Protein AF-A0A935WEJ6-F1 (afdb_monomer_lite)

Foldseek 3Di:
DDDDDDDDDDDDDDDDDPPDPDPDDPPPPPDPDDPDDADQDAEEAAFWEKEWEAEPVLVVDDPPPSVVQVVLQVVQLNVLQVVCVVVVHHYHYYHYQWHWYDYPPDDIDIDGQPPDPANTFIWTDGRPADIDTDHTHDHSVRVVVVSCQQVVVPPPPPPDDDDDYRPPPPPPDPDPPPPDDDDDDDDDDDDDDDDDDDDDDDDDDDDDDDD

Sequence (211 aa):
MRRAERLFALAVMLLTGATACHPARPARARRPSTPAAAVAAPPVVRGPTVVAFWLAASDTLAEGSGADLLDDFRAYTQLVAPLLEERGVTLAVTTADSVIVELAEGPRRVIMLPGLDYPFGYVLVEPGYPESILTGVSTDDDLLGEVDWYFGLDDEEDDRPDGRLPRGARRTAYGPSTSRTRASSTAGSNGFCRNAVPRGSRPSGRIASSL

Radius of gyration: 36.64 Å; chains: 1; bounding box: 69×73×152 Å

Secondary structure (DSSP, 8-state):
---------------------PPPP--------PPPPPBSSPPEE-SSEEEEEE-GGGGGSPTTHHHHHHHHHHHHHHHHHHHHHHTTPEEEEE-SSEEEE--TTS--EEEE-TTSSSSEEEEEE-TTS--EEEES---HHHHHHHHHHHHT-S-------S----TTTT-----------------------------------------

Structure (mmCIF, N/CA/C/O backbone):
data_AF-A0A935WEJ6-F1
#
_entry.id   AF-A0A935WEJ6-F1
#
loop_
_atom_site.group_PDB
_atom_site.id
_atom_site.type_symbol
_atom_site.label_atom_id
_atom_site.label_alt_id
_atom_site.label_comp_id
_atom_site.label_asym_id
_atom_site.label_entity_id
_atom_site.label_seq_id
_atom_site.pdbx_PDB_ins_code
_atom_site.Cartn_x
_atom_site.Cartn_y
_atom_site.Cartn_z
_atom_site.occupancy
_atom_site.B_iso_or_equiv
_atom_site.auth_seq_id
_atom_site.auth_comp_id
_atom_site.auth_asym_id
_atom_site.auth_atom_id
_atom_site.pdbx_PDB_model_num
ATOM 1 N N . MET A 1 1 ? 31.699 17.888 89.763 1.00 38.69 1 MET A N 1
ATOM 2 C CA . MET A 1 1 ? 30.586 17.055 90.269 1.00 38.69 1 MET A CA 1
ATOM 3 C C . MET A 1 1 ? 29.324 17.371 89.474 1.00 38.69 1 MET A C 1
ATOM 5 O O . MET A 1 1 ? 28.857 18.487 89.568 1.00 38.69 1 MET A O 1
ATOM 9 N N . ARG A 1 2 ? 28.847 16.379 88.707 1.00 44.34 2 ARG A N 1
ATOM 10 C CA . ARG A 1 2 ? 27.452 16.037 88.339 1.00 44.34 2 ARG A CA 1
ATOM 11 C C . ARG A 1 2 ? 26.450 17.127 87.889 1.00 44.34 2 ARG A C 1
ATOM 13 O O . ARG A 1 2 ? 26.159 18.042 88.646 1.00 44.34 2 ARG A O 1
ATOM 20 N N . ARG A 1 3 ? 25.748 16.757 86.799 1.00 46.06 3 ARG A N 1
ATOM 21 C CA . ARG A 1 3 ? 24.379 17.096 86.321 1.00 46.06 3 ARG A CA 1
ATOM 22 C C . ARG A 1 3 ? 24.418 17.924 85.021 1.00 46.06 3 ARG A C 1
ATOM 24 O O . ARG A 1 3 ? 24.863 19.058 85.055 1.00 46.06 3 ARG A O 1
ATOM 31 N N . ALA A 1 4 ? 24.198 17.354 83.823 1.00 47.19 4 ALA A N 1
ATOM 32 C CA . ALA A 1 4 ? 22.941 16.774 83.295 1.00 47.19 4 ALA A CA 1
ATOM 33 C C . ALA A 1 4 ? 21.783 17.777 83.479 1.00 47.19 4 ALA A C 1
ATOM 35 O O . ALA A 1 4 ? 21.552 18.198 84.600 1.00 47.19 4 ALA A O 1
ATOM 36 N N . GLU A 1 5 ? 20.993 18.206 82.502 1.00 48.62 5 GLU A N 1
ATOM 37 C CA . GLU A 1 5 ? 20.658 17.671 81.190 1.00 48.62 5 GLU A CA 1
ATOM 38 C C . GLU A 1 5 ? 19.680 18.668 80.518 1.00 48.62 5 GLU A C 1
ATOM 40 O O . GLU A 1 5 ? 18.875 19.274 81.217 1.00 48.62 5 GLU A O 1
ATOM 45 N N . ARG A 1 6 ? 19.683 18.694 79.177 1.00 47.84 6 ARG A N 1
ATOM 46 C CA . ARG A 1 6 ? 18.505 18.795 78.284 1.00 47.84 6 ARG A CA 1
ATOM 47 C C . ARG A 1 6 ? 17.695 20.102 78.143 1.00 47.84 6 ARG A C 1
ATOM 49 O O . ARG A 1 6 ? 17.528 20.895 79.057 1.00 47.84 6 ARG A O 1
ATOM 56 N N . LEU A 1 7 ? 17.022 20.100 76.982 1.00 48.84 7 LEU A N 1
ATOM 57 C CA . LEU A 1 7 ? 15.834 20.853 76.552 1.00 48.84 7 LEU A CA 1
ATOM 58 C C . LEU A 1 7 ? 16.158 22.240 75.979 1.00 48.84 7 LEU A C 1
ATOM 60 O O . LEU A 1 7 ? 16.936 22.976 76.559 1.00 48.84 7 LEU A O 1
ATOM 64 N N . PHE A 1 8 ? 15.616 22.714 74.861 1.00 44.94 8 PHE A N 1
ATOM 65 C CA . PHE A 1 8 ? 14.608 22.282 73.881 1.00 44.94 8 PHE A CA 1
ATOM 66 C C . PHE A 1 8 ? 14.818 23.286 72.710 1.00 44.94 8 PHE A C 1
ATOM 68 O O . PHE A 1 8 ? 15.214 24.422 72.958 1.00 44.94 8 PHE A O 1
ATOM 75 N N . ALA A 1 9 ? 14.798 22.901 71.429 1.00 42.88 9 ALA A N 1
ATOM 76 C CA . ALA A 1 9 ? 13.635 23.068 70.536 1.00 42.88 9 ALA A CA 1
ATOM 77 C C . ALA A 1 9 ? 12.970 24.470 70.664 1.00 42.88 9 ALA A C 1
ATOM 79 O O . ALA A 1 9 ? 12.644 24.887 71.763 1.00 42.88 9 ALA A O 1
ATOM 80 N N . LEU A 1 10 ? 12.634 25.263 69.646 1.00 42.59 10 LEU A N 1
ATOM 81 C CA . LEU A 1 10 ? 12.271 25.039 68.248 1.00 42.59 10 LEU A CA 1
ATOM 82 C C . LEU A 1 10 ? 11.783 26.417 67.723 1.00 42.59 10 LEU A C 1
ATOM 84 O O . LEU A 1 10 ? 11.130 27.114 68.493 1.00 42.59 10 LEU A O 1
ATOM 88 N N . ALA A 1 11 ? 12.033 26.779 66.459 1.00 47.44 11 ALA A N 1
ATOM 89 C CA . ALA A 1 11 ? 11.191 27.643 65.593 1.00 47.44 11 ALA A CA 1
ATOM 90 C C . ALA A 1 11 ? 12.043 28.039 64.369 1.00 47.44 11 ALA A C 1
ATOM 92 O O . ALA A 1 11 ? 12.895 28.913 64.464 1.00 47.44 11 ALA A O 1
ATOM 93 N N . VAL A 1 12 ? 12.068 27.290 63.262 1.00 44.50 12 VAL A N 1
ATOM 94 C CA . VAL A 1 12 ? 11.008 27.118 62.247 1.00 44.50 12 VAL A CA 1
ATOM 95 C C . VAL A 1 12 ? 10.434 28.460 61.795 1.00 44.50 12 VAL A C 1
ATOM 97 O O . VAL A 1 12 ? 9.489 28.968 62.387 1.00 44.50 12 VAL A O 1
ATOM 100 N N . MET A 1 13 ? 10.961 28.984 60.686 1.00 41.72 13 MET A N 1
ATOM 101 C CA . MET A 1 13 ? 10.191 29.851 59.802 1.00 41.72 13 MET A CA 1
ATOM 102 C C . MET A 1 13 ? 10.385 29.375 58.361 1.00 41.72 13 MET A C 1
ATOM 104 O O . MET A 1 13 ? 11.491 29.350 57.826 1.00 41.72 13 MET A O 1
ATOM 108 N N . LEU A 1 14 ? 9.272 28.891 57.815 1.00 46.94 14 LEU A N 1
ATOM 109 C CA . LEU A 1 14 ? 9.086 28.292 56.503 1.00 46.94 14 LEU A CA 1
ATOM 110 C C . LEU A 1 14 ? 9.289 29.309 55.373 1.00 46.94 14 LEU A C 1
ATOM 112 O O . LEU A 1 14 ? 8.700 30.387 55.408 1.00 46.94 14 LEU A O 1
ATOM 116 N N . LEU A 1 15 ? 9.990 28.901 54.313 1.00 44.28 15 LEU A N 1
ATOM 117 C CA . LEU A 1 15 ? 9.743 29.411 52.965 1.00 44.28 15 LEU A CA 1
ATOM 118 C C . LEU A 1 15 ? 9.472 28.237 52.024 1.00 44.28 15 LEU A C 1
ATOM 120 O O . LEU A 1 15 ? 10.359 27.481 51.633 1.00 44.28 15 LEU A O 1
ATOM 124 N N . THR A 1 16 ? 8.192 28.087 51.710 1.00 49.56 16 THR A N 1
ATOM 125 C CA . THR A 1 16 ? 7.609 27.070 50.844 1.00 49.56 16 THR A CA 1
ATOM 126 C C . THR A 1 16 ? 7.758 27.512 49.387 1.00 49.56 16 THR A C 1
ATOM 128 O O . THR A 1 16 ? 6.936 28.264 48.873 1.00 49.56 16 THR A O 1
ATOM 131 N N . GLY A 1 17 ? 8.822 27.068 48.717 1.00 46.06 17 GLY A N 1
ATOM 132 C CA . GLY A 1 17 ? 8.975 27.161 47.262 1.00 46.06 17 GLY A CA 1
ATOM 133 C C . GLY A 1 17 ? 8.666 25.810 46.625 1.00 46.06 17 GLY A C 1
ATOM 134 O O . GLY A 1 17 ? 9.552 24.970 46.503 1.00 46.06 17 GLY A O 1
ATOM 135 N N . ALA A 1 18 ? 7.403 25.573 46.268 1.00 47.19 18 ALA A N 1
ATOM 136 C CA . ALA A 1 18 ? 6.978 24.361 45.575 1.00 47.19 18 ALA A CA 1
ATOM 137 C C . ALA A 1 18 ? 7.335 24.454 44.082 1.00 47.19 18 ALA A C 1
ATOM 139 O O . ALA A 1 18 ? 6.527 24.874 43.256 1.00 47.19 18 ALA A O 1
ATOM 140 N N . THR A 1 19 ? 8.558 24.062 43.727 1.00 52.34 19 THR A N 1
ATOM 141 C CA . THR A 1 19 ? 8.932 23.804 42.334 1.00 52.34 19 THR A CA 1
ATOM 142 C C . THR A 1 19 ? 8.293 22.479 41.922 1.00 52.34 19 THR A C 1
ATOM 144 O O . THR A 1 19 ? 8.744 21.407 42.322 1.00 52.34 19 THR A O 1
ATOM 147 N N . ALA A 1 20 ? 7.194 22.547 41.172 1.00 49.97 20 ALA A N 1
ATOM 148 C CA . ALA A 1 20 ? 6.524 21.373 40.630 1.00 49.97 20 ALA A CA 1
ATOM 149 C C . ALA A 1 20 ? 7.444 20.670 39.618 1.00 49.97 20 ALA A C 1
ATOM 151 O O . ALA A 1 20 ? 7.590 21.110 38.477 1.00 49.97 20 ALA A O 1
ATOM 152 N N . CYS A 1 21 ? 8.066 19.569 40.041 1.00 40.91 21 CYS A N 1
ATOM 153 C CA . CYS A 1 21 ? 8.738 18.624 39.159 1.00 40.91 21 CYS A CA 1
ATOM 154 C C . CYS A 1 21 ? 7.707 18.031 38.190 1.00 40.91 21 CYS A C 1
ATOM 156 O O . CYS A 1 21 ? 6.959 17.124 38.551 1.00 40.91 21 CYS A O 1
ATOM 158 N N . HIS A 1 22 ? 7.656 18.544 36.961 1.00 48.56 22 HIS A N 1
ATOM 159 C CA . HIS A 1 22 ? 6.982 17.856 35.865 1.00 48.56 22 HIS A CA 1
ATOM 160 C C . HIS A 1 22 ? 7.756 16.564 35.564 1.00 48.56 22 HIS A C 1
ATOM 162 O O . HIS A 1 22 ? 8.947 16.646 35.251 1.00 48.56 22 HIS A O 1
ATOM 168 N N . PRO A 1 23 ? 7.135 15.373 35.640 1.00 53.97 23 PRO A N 1
ATOM 169 C CA . PRO A 1 23 ? 7.775 14.169 35.143 1.00 53.97 23 PRO A CA 1
ATOM 170 C C . PRO A 1 23 ? 7.930 14.307 33.627 1.00 53.97 23 PRO A C 1
ATOM 172 O O . PRO A 1 23 ? 6.949 14.414 32.889 1.00 53.97 23 PRO A O 1
ATOM 175 N N . ALA A 1 24 ? 9.181 14.340 33.173 1.00 48.47 24 ALA A N 1
ATOM 176 C CA . ALA A 1 24 ? 9.523 14.284 31.765 1.00 48.47 24 ALA A CA 1
ATOM 177 C C . ALA A 1 24 ? 8.889 13.025 31.158 1.00 48.47 24 ALA A C 1
ATOM 179 O O . ALA A 1 24 ? 9.191 11.897 31.551 1.00 48.47 24 ALA A O 1
ATOM 180 N N . ARG A 1 25 ? 7.970 13.235 30.214 1.00 51.31 25 ARG A N 1
ATOM 181 C CA . ARG A 1 25 ? 7.378 12.185 29.388 1.00 51.31 25 ARG A CA 1
ATOM 182 C C . ARG A 1 25 ? 8.542 11.432 28.728 1.00 51.31 25 ARG A C 1
ATOM 184 O O . ARG A 1 25 ? 9.363 12.092 28.089 1.00 51.31 25 ARG A O 1
ATOM 191 N N . PRO A 1 26 ? 8.675 10.104 28.889 1.00 50.50 26 PRO A N 1
ATOM 192 C CA . PRO A 1 26 ? 9.768 9.383 28.259 1.00 50.50 26 PRO A CA 1
ATOM 193 C C . PRO A 1 26 ? 9.620 9.546 26.748 1.00 50.50 26 PRO A C 1
ATOM 195 O O . PRO A 1 26 ? 8.643 9.084 26.156 1.00 50.50 26 PRO A O 1
ATOM 198 N N . ALA A 1 27 ? 10.570 10.254 26.136 1.00 52.97 27 ALA A N 1
ATOM 199 C CA . ALA A 1 27 ? 10.712 10.296 24.696 1.00 52.97 27 ALA A CA 1
ATOM 200 C C . ALA A 1 27 ? 10.924 8.850 24.247 1.00 52.97 27 ALA A C 1
ATOM 202 O O . ALA A 1 27 ? 11.954 8.239 24.535 1.00 52.97 27 ALA A O 1
ATOM 203 N N . ARG A 1 28 ? 9.902 8.267 23.617 1.00 55.81 28 ARG A N 1
ATOM 204 C CA . ARG A 1 28 ? 10.013 6.970 22.961 1.00 55.81 28 ARG A CA 1
ATOM 205 C C . ARG A 1 28 ? 11.117 7.146 21.929 1.00 55.81 28 ARG A C 1
ATOM 207 O O . ARG A 1 28 ? 10.918 7.864 20.956 1.00 55.81 28 ARG A O 1
ATOM 214 N N . ALA A 1 29 ? 12.291 6.577 22.194 1.00 52.62 29 ALA A N 1
ATOM 215 C CA . ALA A 1 29 ? 13.384 6.572 21.239 1.00 52.62 29 ALA A CA 1
ATOM 216 C C . ALA A 1 29 ? 12.827 5.982 19.940 1.00 52.62 29 ALA A C 1
ATOM 218 O O . ALA A 1 29 ? 12.472 4.801 19.892 1.00 52.62 29 ALA A O 1
ATOM 219 N N . ARG A 1 30 ? 12.645 6.845 18.937 1.00 54.69 30 ARG A N 1
ATOM 220 C CA . ARG A 1 30 ? 12.208 6.476 17.596 1.00 54.69 30 ARG A CA 1
ATOM 221 C C . ARG A 1 30 ? 13.322 5.609 17.037 1.00 54.69 30 ARG A C 1
ATOM 223 O O . ARG A 1 30 ? 14.383 6.100 16.660 1.00 54.69 30 ARG A O 1
ATOM 230 N N . ARG A 1 31 ? 13.132 4.293 17.141 1.00 50.97 31 ARG A N 1
ATOM 231 C CA . ARG A 1 31 ? 14.033 3.318 16.541 1.00 50.97 31 ARG A CA 1
ATOM 232 C C . ARG A 1 31 ? 14.001 3.608 15.040 1.00 50.97 31 ARG A C 1
ATOM 234 O O . ARG A 1 31 ? 12.895 3.663 14.515 1.00 50.97 31 ARG A O 1
ATOM 241 N N . PRO A 1 32 ? 15.145 3.813 14.368 1.00 43.22 32 PRO A N 1
ATOM 242 C CA . PRO A 1 32 ? 15.143 3.931 12.919 1.00 43.22 32 PRO A CA 1
ATOM 243 C C . PRO A 1 32 ? 14.509 2.657 12.359 1.00 43.22 32 PRO A C 1
ATOM 245 O O . PRO A 1 32 ? 15.023 1.553 12.574 1.00 43.22 32 PRO A O 1
ATOM 248 N N . SER A 1 33 ? 13.338 2.811 11.749 1.00 49.56 33 SER A N 1
ATOM 249 C CA . SER A 1 33 ? 12.579 1.734 11.134 1.00 49.56 33 SER A CA 1
ATOM 250 C C . SER A 1 33 ? 13.398 1.220 9.955 1.00 49.56 33 SER A C 1
ATOM 252 O O . SER A 1 33 ? 13.466 1.846 8.904 1.00 49.56 33 SER A O 1
ATOM 254 N N . THR A 1 34 ? 14.100 0.104 10.136 1.00 49.00 34 THR A N 1
ATOM 255 C CA . THR A 1 34 ? 14.631 -0.655 8.998 1.00 49.00 34 THR A CA 1
ATOM 256 C C . THR A 1 34 ? 13.425 -1.078 8.154 1.00 49.00 34 THR A C 1
ATOM 258 O O . THR A 1 34 ? 12.448 -1.527 8.765 1.00 49.00 34 THR A O 1
ATOM 261 N N . PRO A 1 35 ? 13.434 -0.925 6.812 1.00 53.78 35 PRO A N 1
ATOM 262 C CA . PRO A 1 35 ? 12.293 -1.314 5.988 1.00 53.78 35 PRO A CA 1
ATOM 263 C C . PRO A 1 35 ? 11.906 -2.751 6.332 1.00 53.78 35 PRO A C 1
ATOM 265 O O . PRO A 1 35 ? 12.753 -3.649 6.353 1.00 53.78 35 PRO A O 1
ATOM 268 N N . ALA A 1 36 ? 10.646 -2.934 6.728 1.00 60.84 36 ALA A N 1
ATOM 269 C CA . ALA A 1 36 ? 10.173 -4.209 7.232 1.00 60.84 36 ALA A CA 1
ATOM 270 C C . ALA A 1 36 ? 10.316 -5.263 6.128 1.00 60.84 36 ALA A C 1
ATOM 272 O O . ALA A 1 36 ? 9.823 -5.078 5.016 1.00 60.84 36 ALA A O 1
ATOM 273 N N . ALA A 1 37 ? 10.999 -6.367 6.436 1.00 71.38 37 ALA A N 1
ATOM 274 C CA . ALA A 1 37 ? 11.009 -7.524 5.553 1.00 71.38 37 ALA A CA 1
ATOM 275 C C . ALA A 1 37 ? 9.568 -8.001 5.340 1.00 71.38 37 ALA A C 1
ATOM 277 O O . ALA A 1 37 ? 8.770 -8.006 6.282 1.00 71.38 37 ALA A O 1
ATOM 278 N N . ALA A 1 38 ? 9.240 -8.402 4.113 1.00 75.69 38 ALA A N 1
ATOM 279 C CA . ALA A 1 38 ? 7.895 -8.850 3.800 1.00 75.69 38 ALA A CA 1
ATOM 280 C C . ALA A 1 38 ? 7.509 -10.076 4.626 1.00 75.69 38 ALA A C 1
ATOM 282 O O . ALA A 1 38 ? 8.272 -11.037 4.747 1.00 75.69 38 ALA A O 1
ATOM 283 N N . VAL A 1 39 ? 6.308 -10.033 5.195 1.00 81.25 39 VAL A N 1
ATOM 284 C CA . VAL A 1 39 ? 5.792 -11.095 6.058 1.00 81.25 39 VAL A CA 1
ATOM 285 C C . VAL A 1 39 ? 4.793 -11.949 5.280 1.00 81.25 39 VAL A C 1
ATOM 287 O O . VAL A 1 39 ? 3.864 -11.421 4.670 1.00 81.25 39 VAL A O 1
ATOM 290 N N . ALA A 1 40 ? 4.973 -13.272 5.326 1.00 85.25 40 ALA A N 1
ATOM 291 C CA . ALA A 1 40 ? 4.093 -14.243 4.663 1.00 85.25 40 ALA A CA 1
ATOM 292 C C . ALA A 1 40 ? 2.765 -14.482 5.409 1.00 85.25 40 ALA A C 1
ATOM 294 O O . ALA A 1 40 ? 1.809 -15.003 4.842 1.00 85.25 40 ALA A O 1
ATOM 295 N N . ALA A 1 41 ? 2.697 -14.121 6.692 1.00 90.12 41 ALA A N 1
ATOM 296 C CA . ALA A 1 41 ? 1.442 -14.097 7.434 1.00 90.12 41 ALA A CA 1
ATOM 297 C C . ALA A 1 41 ? 0.636 -12.831 7.079 1.00 90.12 41 ALA A C 1
ATOM 299 O O . ALA A 1 41 ? 1.239 -11.760 6.969 1.00 90.12 41 ALA A O 1
ATOM 300 N N . PRO A 1 42 ? -0.705 -12.919 6.966 1.00 92.25 42 PRO A N 1
ATOM 301 C CA . PRO A 1 42 ? -1.552 -11.757 6.709 1.00 92.25 42 PRO A CA 1
ATOM 302 C C . PRO A 1 42 ? -1.336 -10.645 7.749 1.00 92.25 42 PRO A C 1
ATOM 304 O O . PRO A 1 42 ? -1.500 -10.902 8.950 1.00 92.25 42 PRO A O 1
ATOM 307 N N . PRO A 1 43 ? -0.985 -9.412 7.337 1.00 94.00 43 PRO A N 1
ATOM 308 C CA . PRO A 1 43 ? -0.809 -8.307 8.266 1.00 94.00 43 PRO A CA 1
ATOM 309 C C . PRO A 1 43 ? -2.150 -7.913 8.891 1.00 94.00 43 PRO A C 1
ATOM 311 O O . PRO A 1 43 ? -3.187 -7.911 8.227 1.00 94.00 43 PRO A O 1
ATOM 314 N N . VAL A 1 44 ? -2.114 -7.564 10.180 1.00 95.31 44 VAL A N 1
ATOM 315 C CA . VAL A 1 44 ? -3.277 -7.085 10.936 1.00 95.31 44 VAL A CA 1
ATOM 316 C C . VAL A 1 44 ? -3.187 -5.570 11.094 1.00 95.31 44 VAL A C 1
ATOM 318 O O . VAL A 1 44 ? -2.334 -5.059 11.818 1.00 95.31 44 VAL A O 1
ATOM 321 N N . VAL A 1 45 ? -4.087 -4.858 10.425 1.00 95.62 45 VAL A N 1
ATOM 322 C CA . VAL A 1 45 ? -4.160 -3.399 10.373 1.00 95.62 45 VAL A CA 1
ATOM 323 C C . VAL A 1 45 ? -5.154 -2.879 11.409 1.00 95.62 45 VAL A C 1
ATOM 325 O O . VAL A 1 45 ? -6.330 -3.240 11.387 1.00 95.62 45 VAL A O 1
ATOM 328 N N . ARG A 1 46 ? -4.673 -2.007 12.303 1.00 94.88 46 ARG A N 1
ATOM 329 C CA . ARG A 1 46 ? -5.445 -1.400 13.410 1.00 94.88 46 ARG A CA 1
ATOM 330 C C . ARG A 1 46 ? -5.455 0.131 13.400 1.00 94.88 46 ARG A C 1
ATOM 332 O O . ARG A 1 46 ? -6.011 0.743 14.304 1.00 94.88 46 ARG A O 1
ATOM 339 N N . GLY A 1 47 ? -4.849 0.750 12.392 1.00 93.44 47 GLY A N 1
ATOM 340 C CA . GLY A 1 47 ? -4.799 2.200 12.207 1.00 93.44 47 GLY A CA 1
ATOM 341 C C . GLY A 1 47 ? -4.397 2.559 10.773 1.00 93.44 47 GLY A C 1
ATOM 342 O O . GLY A 1 47 ? -4.258 1.641 9.960 1.00 93.44 47 GLY A O 1
ATOM 343 N N . PRO A 1 48 ? -4.197 3.853 10.461 1.00 95.44 48 PRO A N 1
ATOM 344 C CA . PRO A 1 48 ? -3.766 4.318 9.142 1.00 95.44 48 PRO A CA 1
ATOM 345 C C . PRO A 1 48 ? -2.513 3.582 8.665 1.00 95.44 48 PRO A C 1
ATOM 347 O O . PRO A 1 48 ? -1.442 3.684 9.272 1.00 95.44 48 PRO A O 1
ATOM 350 N N . THR A 1 49 ? -2.669 2.773 7.620 1.00 96.88 49 THR A N 1
ATOM 351 C CA . THR A 1 49 ? -1.617 1.878 7.134 1.00 96.88 49 THR A CA 1
ATOM 352 C C . THR A 1 49 ? -1.639 1.801 5.615 1.00 96.88 49 THR A C 1
ATOM 354 O O . THR A 1 49 ? -2.684 1.561 5.014 1.00 96.88 49 THR A O 1
ATOM 357 N N . VAL A 1 50 ? -0.467 1.941 5.006 1.00 97.25 50 VAL A N 1
ATOM 358 C CA . VAL A 1 50 ? -0.195 1.532 3.628 1.00 97.25 50 VAL A CA 1
ATOM 359 C C . VAL A 1 50 ? 0.382 0.124 3.681 1.00 97.25 50 VAL A C 1
ATOM 361 O O . VAL A 1 50 ? 1.380 -0.122 4.358 1.00 97.25 50 VAL A O 1
ATOM 364 N N . VAL A 1 51 ? -0.249 -0.818 2.990 1.00 97.00 51 VAL A N 1
ATOM 365 C CA . VAL A 1 51 ? 0.234 -2.193 2.864 1.00 97.00 51 VAL A CA 1
ATOM 366 C C . VAL A 1 51 ? 0.827 -2.376 1.474 1.00 97.00 51 VAL A C 1
ATOM 368 O O . VAL A 1 51 ? 0.086 -2.453 0.501 1.00 97.00 51 VAL A O 1
ATOM 371 N N . ALA A 1 52 ? 2.150 -2.460 1.379 1.00 96.69 52 ALA A N 1
ATOM 372 C CA . ALA A 1 52 ? 2.836 -2.895 0.170 1.00 96.69 52 ALA A CA 1
ATOM 373 C C . ALA A 1 52 ? 2.751 -4.424 0.070 1.00 96.69 52 ALA A C 1
ATOM 375 O O . ALA A 1 52 ? 3.139 -5.132 1.007 1.00 96.69 52 ALA A O 1
ATOM 376 N N . PHE A 1 53 ? 2.246 -4.937 -1.050 1.00 95.38 53 PHE A N 1
ATOM 377 C CA . PHE A 1 53 ? 2.115 -6.370 -1.282 1.00 95.38 53 PHE A CA 1
ATOM 378 C C . PHE A 1 53 ? 2.805 -6.805 -2.572 1.00 95.38 53 PHE A C 1
ATOM 380 O O . PHE A 1 53 ? 2.823 -6.074 -3.559 1.00 95.38 53 PHE A O 1
ATOM 387 N N . TRP A 1 54 ? 3.340 -8.022 -2.568 1.00 94.31 54 TRP A N 1
ATOM 388 C CA . TRP A 1 54 ? 3.713 -8.751 -3.779 1.00 94.31 54 TRP A CA 1
ATOM 389 C C . TRP A 1 54 ? 3.463 -10.240 -3.574 1.00 94.31 54 TRP A C 1
ATOM 391 O O . TRP A 1 54 ? 4.033 -10.885 -2.695 1.00 94.31 54 TRP A O 1
ATOM 401 N N . LEU A 1 55 ? 2.560 -10.781 -4.378 1.00 92.38 55 LEU A N 1
ATOM 402 C CA . LEU A 1 55 ? 2.093 -12.157 -4.286 1.00 92.38 55 LEU A CA 1
ATOM 403 C C . LEU A 1 55 ? 3.089 -13.112 -4.936 1.00 92.38 55 LEU A C 1
ATOM 405 O O . LEU A 1 55 ? 3.887 -12.696 -5.773 1.00 92.38 55 LEU A O 1
ATOM 409 N N . ALA A 1 56 ? 2.957 -14.407 -4.651 1.00 88.00 56 ALA A N 1
ATOM 410 C CA . ALA A 1 56 ? 3.763 -15.457 -5.282 1.00 88.00 56 ALA A CA 1
ATOM 411 C C . ALA A 1 56 ? 3.689 -15.440 -6.824 1.00 88.00 56 ALA A C 1
ATOM 413 O O . ALA A 1 56 ? 4.643 -15.808 -7.501 1.00 88.00 56 ALA A O 1
ATOM 414 N N . ALA A 1 57 ? 2.581 -14.959 -7.403 1.00 85.25 57 ALA A N 1
ATOM 415 C CA . ALA A 1 57 ? 2.467 -14.764 -8.850 1.00 85.25 57 ALA A CA 1
ATOM 416 C C . ALA A 1 57 ? 3.505 -13.765 -9.408 1.00 85.25 57 ALA A C 1
ATOM 418 O O . ALA A 1 57 ? 3.888 -13.872 -10.573 1.00 85.25 57 ALA A O 1
ATOM 419 N N . SER A 1 58 ? 4.011 -12.847 -8.580 1.00 84.62 58 SER A N 1
ATOM 420 C CA . SER A 1 58 ? 5.090 -11.917 -8.939 1.00 84.62 58 SER A CA 1
ATOM 421 C C . SER A 1 58 ? 6.406 -12.637 -9.238 1.00 84.62 58 SER A C 1
ATOM 423 O O . SER A 1 58 ? 7.162 -12.186 -10.090 1.00 84.62 58 SER A O 1
ATOM 425 N N . ASP A 1 59 ? 6.659 -13.789 -8.611 1.00 82.69 59 ASP A N 1
ATOM 426 C CA . ASP A 1 59 ? 7.884 -14.571 -8.838 1.00 82.69 59 ASP A CA 1
ATOM 427 C C . ASP A 1 59 ? 7.883 -15.279 -10.205 1.00 82.69 59 ASP A C 1
ATOM 429 O O . ASP A 1 59 ? 8.901 -15.805 -10.646 1.00 82.69 59 ASP A O 1
ATOM 433 N N . THR A 1 60 ? 6.731 -15.306 -10.884 1.00 83.00 60 THR A N 1
ATOM 434 C CA . THR A 1 60 ? 6.566 -15.910 -12.217 1.00 83.00 60 THR A CA 1
ATOM 435 C C . THR A 1 60 ? 6.595 -14.889 -13.352 1.00 83.00 60 THR A C 1
ATOM 437 O O . THR A 1 60 ? 6.386 -15.251 -14.512 1.00 83.00 60 THR A O 1
ATOM 440 N N . LEU A 1 61 ? 6.827 -13.611 -13.035 1.00 82.31 61 LEU A N 1
ATOM 441 C CA . LEU A 1 61 ? 6.933 -12.556 -14.034 1.00 82.31 61 LEU A CA 1
ATOM 442 C C . LEU A 1 61 ? 8.117 -12.830 -14.966 1.00 82.31 61 LEU A C 1
ATOM 444 O O . LEU A 1 61 ? 9.185 -13.260 -14.536 1.00 82.31 61 LEU A O 1
ATOM 448 N N . ALA A 1 62 ? 7.908 -12.594 -16.262 1.00 79.44 62 ALA A N 1
ATOM 449 C CA . ALA A 1 62 ? 8.954 -12.785 -17.256 1.00 79.44 62 ALA A CA 1
ATOM 450 C C . ALA A 1 62 ? 10.149 -11.863 -16.969 1.00 79.44 62 ALA A C 1
ATOM 452 O O . ALA A 1 62 ? 9.962 -10.681 -16.654 1.00 79.44 62 ALA A O 1
ATOM 453 N N . GLU A 1 63 ? 11.359 -12.407 -17.128 1.00 71.31 63 GLU A N 1
ATOM 454 C CA . GLU A 1 63 ? 12.594 -11.622 -17.095 1.00 71.31 63 GLU A CA 1
ATOM 455 C C . GLU A 1 63 ? 12.513 -10.463 -18.103 1.00 71.31 63 GLU A C 1
ATOM 457 O O . GLU A 1 63 ? 12.008 -10.620 -19.221 1.00 71.31 63 GLU A O 1
ATOM 462 N N . GLY A 1 64 ? 12.987 -9.286 -17.691 1.00 70.50 64 GLY A N 1
ATOM 463 C CA . GLY A 1 64 ? 12.738 -8.016 -18.368 1.00 70.50 64 GLY A CA 1
ATOM 464 C C . GLY A 1 64 ? 11.560 -7.283 -17.731 1.00 70.50 64 GLY A C 1
ATOM 465 O O . GLY A 1 64 ? 11.466 -7.207 -16.509 1.00 70.50 64 GLY A O 1
ATOM 466 N N . SER A 1 65 ? 10.626 -6.783 -18.545 1.00 76.25 65 SER A N 1
ATOM 467 C CA . SER A 1 65 ? 9.647 -5.772 -18.117 1.00 76.25 65 SER A CA 1
ATOM 468 C C . SER A 1 65 ? 8.858 -6.106 -16.847 1.00 76.25 65 SER A C 1
ATOM 470 O O . SER A 1 65 ? 8.474 -5.194 -16.136 1.00 76.25 65 SER A O 1
ATOM 472 N N . GLY A 1 66 ? 8.562 -7.377 -16.557 1.00 80.69 66 GLY A N 1
ATOM 473 C CA . GLY A 1 66 ? 7.821 -7.744 -15.346 1.00 80.69 66 GLY A CA 1
ATOM 474 C C . GLY A 1 66 ? 8.686 -7.733 -14.083 1.00 80.69 66 GLY A C 1
ATOM 475 O O . GLY A 1 66 ? 8.284 -7.160 -13.072 1.00 80.69 66 GLY A O 1
ATOM 476 N N . ALA A 1 67 ? 9.867 -8.351 -14.150 1.00 83.75 67 ALA A N 1
ATOM 477 C CA . ALA A 1 67 ? 10.822 -8.382 -13.044 1.00 83.75 67 ALA A CA 1
ATOM 478 C C . ALA A 1 67 ? 11.392 -6.986 -12.740 1.00 83.75 67 ALA A C 1
ATOM 480 O O . ALA A 1 67 ? 11.449 -6.600 -11.575 1.00 83.75 67 ALA A O 1
ATOM 481 N N . ASP A 1 68 ? 11.695 -6.203 -13.781 1.00 88.25 68 ASP A N 1
ATOM 482 C CA . ASP A 1 68 ? 12.187 -4.826 -13.646 1.00 88.25 68 ASP A CA 1
ATOM 483 C C . ASP A 1 68 ? 11.155 -3.944 -12.919 1.00 88.25 68 ASP A C 1
ATOM 485 O O . ASP A 1 68 ? 11.496 -3.224 -11.985 1.00 88.25 68 ASP A O 1
ATOM 489 N N . LEU A 1 69 ? 9.864 -4.070 -13.261 1.00 89.75 69 LEU A N 1
ATOM 490 C CA . LEU A 1 69 ? 8.791 -3.336 -12.577 1.00 89.75 69 LEU A CA 1
ATOM 491 C C . LEU A 1 69 ? 8.640 -3.740 -11.103 1.00 89.75 69 LEU A C 1
ATOM 493 O O . LEU A 1 69 ? 8.317 -2.897 -10.267 1.00 89.75 69 LEU A O 1
ATOM 497 N N . LEU A 1 70 ? 8.848 -5.015 -10.765 1.00 89.94 70 LEU A N 1
ATOM 498 C CA . LEU A 1 70 ? 8.804 -5.467 -9.373 1.00 89.94 70 LEU A CA 1
ATOM 499 C C . LEU A 1 70 ? 9.980 -4.903 -8.564 1.00 89.94 70 LEU A C 1
ATOM 501 O O . LEU A 1 70 ? 9.804 -4.531 -7.400 1.00 89.94 70 LEU A O 1
ATOM 505 N N . ASP A 1 71 ? 11.165 -4.833 -9.167 1.00 91.06 71 ASP A N 1
ATOM 506 C CA . ASP A 1 71 ? 12.345 -4.246 -8.538 1.00 91.06 71 ASP A CA 1
ATOM 507 C C . ASP A 1 71 ? 12.188 -2.730 -8.356 1.00 91.06 71 ASP A C 1
ATOM 509 O O . ASP A 1 71 ? 12.437 -2.227 -7.256 1.00 91.06 71 ASP A O 1
ATOM 513 N N . ASP A 1 72 ? 11.658 -2.023 -9.357 1.00 91.06 72 ASP A N 1
ATOM 514 C CA . ASP A 1 72 ? 11.305 -0.602 -9.259 1.00 91.06 72 ASP A CA 1
ATOM 515 C C . ASP A 1 72 ? 10.276 -0.360 -8.148 1.00 91.06 72 ASP A C 1
ATOM 517 O O . ASP A 1 72 ? 10.466 0.498 -7.284 1.00 91.06 72 ASP A O 1
ATOM 521 N N . PHE A 1 73 ? 9.207 -1.161 -8.099 1.00 93.19 73 PHE A N 1
ATOM 522 C CA . PHE A 1 73 ? 8.203 -1.097 -7.035 1.00 93.19 73 PHE A CA 1
ATOM 523 C C . PHE A 1 73 ? 8.835 -1.239 -5.642 1.00 93.19 73 PHE A C 1
ATOM 525 O O . PHE A 1 73 ? 8.542 -0.456 -4.731 1.00 93.19 73 PHE A O 1
ATOM 532 N N . ARG A 1 74 ? 9.729 -2.220 -5.464 1.00 91.75 74 ARG A N 1
ATOM 533 C CA . ARG A 1 74 ? 10.442 -2.438 -4.197 1.00 91.75 74 ARG A CA 1
ATOM 534 C C . ARG A 1 74 ? 11.358 -1.266 -3.861 1.00 91.75 74 ARG A C 1
ATOM 536 O O . ARG A 1 74 ? 11.435 -0.895 -2.689 1.00 91.75 74 ARG A O 1
ATOM 543 N N . ALA A 1 75 ? 12.020 -0.677 -4.855 1.00 90.81 75 ALA A N 1
ATOM 544 C CA . ALA A 1 75 ? 12.866 0.496 -4.674 1.00 90.81 75 ALA A CA 1
ATOM 545 C C . ALA A 1 75 ? 12.048 1.716 -4.215 1.00 90.81 75 ALA A C 1
ATOM 547 O O . ALA A 1 75 ? 12.367 2.306 -3.181 1.00 90.81 75 ALA A O 1
ATOM 548 N N . TYR A 1 76 ? 10.942 2.041 -4.892 1.00 91.19 76 TYR A N 1
ATOM 549 C CA . TYR A 1 76 ? 10.056 3.144 -4.493 1.00 91.19 76 TYR A CA 1
ATOM 550 C C . TYR A 1 76 ? 9.425 2.923 -3.113 1.00 91.19 76 TYR A C 1
ATOM 552 O O . TYR A 1 76 ? 9.378 3.846 -2.299 1.00 91.19 76 TYR A O 1
ATOM 560 N N . THR A 1 77 ? 9.035 1.685 -2.787 1.00 91.31 77 THR A N 1
ATOM 561 C CA . THR A 1 77 ? 8.522 1.334 -1.449 1.00 91.31 77 THR A CA 1
ATOM 562 C C . THR A 1 77 ? 9.543 1.650 -0.347 1.00 91.31 77 THR A C 1
ATOM 564 O O . THR A 1 77 ? 9.178 2.082 0.747 1.00 91.31 77 THR A O 1
ATOM 567 N N . GLN A 1 78 ? 10.837 1.446 -0.604 1.00 90.69 78 GLN A N 1
ATOM 568 C CA . GLN A 1 78 ? 11.882 1.773 0.370 1.00 90.69 78 GLN A CA 1
ATOM 569 C C . GLN A 1 78 ? 12.075 3.284 0.526 1.00 90.69 78 GLN A C 1
ATOM 571 O O . GLN A 1 78 ? 12.305 3.747 1.643 1.00 90.69 78 GLN A O 1
ATOM 576 N N . LEU A 1 79 ? 11.957 4.043 -0.566 1.00 91.50 79 LEU A N 1
ATOM 577 C CA . LEU A 1 79 ? 12.087 5.502 -0.553 1.00 91.50 79 LEU A CA 1
ATOM 578 C C . LEU A 1 79 ? 10.939 6.181 0.203 1.00 91.50 79 LEU A C 1
ATOM 580 O O . LEU A 1 79 ? 11.177 7.123 0.957 1.00 91.50 79 LEU A O 1
ATOM 584 N N . VAL A 1 80 ? 9.710 5.679 0.059 1.00 92.50 80 VAL A N 1
ATOM 585 C CA . VAL A 1 80 ? 8.520 6.290 0.671 1.00 92.50 80 VAL A CA 1
ATOM 586 C C . VAL A 1 80 ? 8.369 5.966 2.164 1.00 92.50 80 VAL A C 1
ATOM 588 O O . VAL A 1 80 ? 7.731 6.716 2.901 1.00 92.50 80 VAL A O 1
ATOM 591 N N . ALA A 1 81 ? 8.970 4.871 2.644 1.00 92.44 81 ALA A N 1
ATOM 592 C CA . ALA A 1 81 ? 8.863 4.416 4.032 1.00 92.44 81 ALA A CA 1
ATOM 593 C C . ALA A 1 81 ? 9.104 5.518 5.092 1.00 92.44 81 ALA A C 1
ATOM 595 O O . ALA A 1 81 ? 8.240 5.690 5.958 1.00 92.44 81 ALA A O 1
ATOM 596 N N . PRO A 1 82 ? 10.208 6.296 5.048 1.00 92.94 82 PRO A N 1
ATOM 597 C CA . PRO A 1 82 ? 10.418 7.388 6.001 1.00 92.94 82 PRO A CA 1
ATOM 598 C C . PRO A 1 82 ? 9.372 8.507 5.883 1.00 92.94 82 PRO A C 1
ATOM 600 O O . PRO A 1 82 ? 8.961 9.061 6.902 1.00 92.94 82 PRO A O 1
ATOM 603 N N . LEU A 1 83 ? 8.901 8.805 4.670 1.00 92.44 83 LEU A N 1
ATOM 604 C CA . LEU A 1 83 ? 7.944 9.883 4.395 1.00 92.44 83 LEU A CA 1
ATOM 605 C C . LEU A 1 83 ? 6.532 9.558 4.907 1.00 92.44 83 LEU A C 1
ATOM 607 O O . LEU A 1 83 ? 5.804 10.459 5.329 1.00 92.44 83 LEU A O 1
ATOM 611 N N . LEU A 1 84 ? 6.148 8.277 4.906 1.00 93.19 84 LEU A N 1
ATOM 612 C CA . LEU A 1 84 ? 4.910 7.799 5.533 1.00 93.19 84 LEU A CA 1
ATOM 613 C C . LEU A 1 84 ? 4.993 7.862 7.059 1.00 93.19 84 LEU A C 1
ATOM 615 O O . LEU A 1 84 ? 4.042 8.289 7.713 1.00 93.19 84 LEU A O 1
ATOM 619 N N . GLU A 1 85 ? 6.142 7.488 7.629 1.00 91.31 85 GLU A N 1
ATOM 620 C CA . GLU A 1 85 ? 6.354 7.537 9.078 1.00 91.31 85 GLU A CA 1
ATOM 621 C C . GLU A 1 85 ? 6.250 8.975 9.610 1.00 91.31 85 GLU A C 1
ATOM 623 O O . GLU A 1 85 ? 5.643 9.208 10.656 1.00 91.31 85 GLU A O 1
ATOM 628 N N . GLU A 1 86 ? 6.788 9.951 8.874 1.00 91.31 86 GLU A N 1
ATOM 629 C CA . GLU A 1 86 ? 6.669 11.381 9.194 1.00 91.31 86 GLU A CA 1
ATOM 630 C C . GLU A 1 86 ? 5.217 11.876 9.202 1.00 91.31 86 GLU A C 1
ATOM 632 O O . GLU A 1 86 ? 4.864 12.717 10.027 1.00 91.31 86 GLU A O 1
ATOM 637 N N . ARG A 1 87 ? 4.365 11.290 8.357 1.00 89.31 87 ARG A N 1
ATOM 638 C CA . ARG A 1 87 ? 2.920 11.552 8.275 1.00 89.31 87 ARG A CA 1
ATOM 639 C C . ARG A 1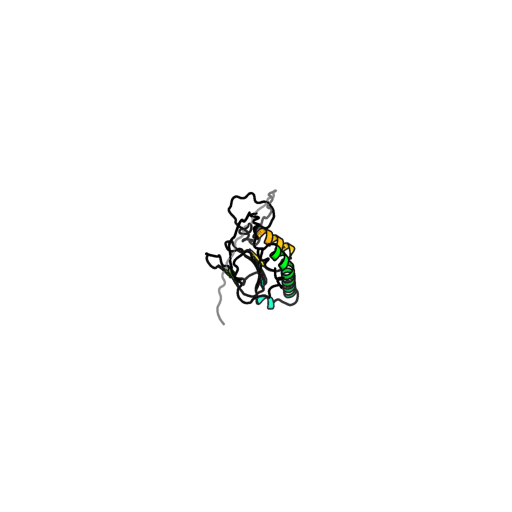 87 ? 2.084 10.750 9.282 1.00 89.31 87 ARG A C 1
ATOM 641 O O . ARG A 1 87 ? 0.861 10.845 9.288 1.00 89.31 87 ARG A O 1
ATOM 648 N N . GLY A 1 88 ? 2.715 9.933 10.129 1.00 90.94 88 GLY A N 1
ATOM 649 C CA . GLY A 1 88 ? 2.013 9.069 11.084 1.00 90.94 88 GLY A CA 1
ATOM 650 C C . GLY A 1 88 ? 1.284 7.882 10.441 1.00 90.94 88 GLY A C 1
ATOM 651 O O . GLY A 1 88 ? 0.442 7.260 11.091 1.00 90.94 88 GLY A O 1
ATOM 652 N N . VAL A 1 89 ? 1.612 7.549 9.191 1.00 94.25 89 VAL A N 1
ATOM 653 C CA . VAL A 1 89 ? 1.058 6.409 8.456 1.00 94.25 89 VAL A CA 1
ATOM 654 C C . VAL A 1 89 ? 2.021 5.229 8.565 1.00 94.25 89 VAL A C 1
ATOM 656 O O . VAL A 1 89 ? 3.223 5.351 8.336 1.00 94.25 89 VAL A O 1
ATOM 659 N N . THR A 1 90 ? 1.505 4.056 8.928 1.00 95.44 90 THR A N 1
ATOM 660 C CA . THR A 1 90 ? 2.332 2.845 9.030 1.00 95.44 90 THR A CA 1
ATOM 661 C C . THR A 1 90 ? 2.560 2.242 7.646 1.00 95.44 90 THR A C 1
ATOM 663 O O . THR A 1 90 ? 1.604 2.065 6.899 1.00 95.44 90 THR A O 1
ATOM 666 N N . LEU A 1 91 ? 3.794 1.856 7.319 1.00 95.81 91 LEU A N 1
ATOM 667 C CA . LEU A 1 91 ? 4.073 1.002 6.162 1.00 95.81 91 LEU A CA 1
ATOM 668 C C . LEU A 1 91 ? 4.192 -0.458 6.614 1.00 95.81 91 LEU A C 1
ATOM 670 O O . LEU A 1 91 ? 5.065 -0.800 7.413 1.00 95.81 91 LEU A O 1
ATOM 674 N N . ALA A 1 92 ? 3.324 -1.322 6.095 1.00 95.25 92 ALA A N 1
ATOM 675 C CA . ALA A 1 92 ? 3.403 -2.769 6.261 1.00 95.25 92 ALA A CA 1
ATOM 676 C C . ALA A 1 92 ? 3.760 -3.425 4.927 1.00 95.25 92 ALA A C 1
ATOM 678 O O . ALA A 1 92 ? 3.297 -2.999 3.876 1.00 95.25 92 ALA A O 1
ATOM 679 N N . VAL A 1 93 ? 4.566 -4.479 4.977 1.00 94.56 93 VAL A N 1
ATOM 680 C CA . VAL A 1 93 ? 5.064 -5.166 3.786 1.00 94.56 93 VAL A CA 1
ATOM 681 C C . VAL A 1 93 ? 4.687 -6.642 3.873 1.00 94.56 93 VAL A C 1
ATOM 683 O O . VAL A 1 93 ? 4.961 -7.289 4.889 1.00 94.56 93 VAL A O 1
ATOM 686 N N . THR A 1 94 ? 4.053 -7.198 2.840 1.00 94.12 94 THR A N 1
ATOM 687 C CA . THR A 1 94 ? 3.546 -8.578 2.879 1.00 94.12 94 THR A CA 1
ATOM 688 C C . THR A 1 94 ? 3.654 -9.324 1.552 1.00 94.12 94 THR A C 1
ATOM 690 O O . THR A 1 94 ? 3.587 -8.740 0.475 1.00 94.12 94 THR A O 1
ATOM 693 N N . THR A 1 95 ? 3.792 -10.644 1.650 1.00 94.00 95 THR A N 1
ATOM 694 C CA . THR A 1 95 ? 3.621 -11.585 0.531 1.00 94.00 95 THR A CA 1
ATOM 695 C C . THR A 1 95 ? 2.392 -12.476 0.693 1.00 94.00 95 THR A C 1
ATOM 697 O O . THR A 1 95 ? 2.202 -13.421 -0.069 1.00 94.00 95 THR A O 1
ATOM 700 N N . ALA A 1 96 ? 1.570 -12.212 1.712 1.00 93.81 96 ALA A N 1
ATOM 701 C CA . ALA A 1 96 ? 0.340 -12.945 1.950 1.00 93.81 96 ALA A CA 1
ATOM 702 C C . ALA A 1 96 ? -0.729 -12.563 0.919 1.00 93.81 96 ALA A C 1
ATOM 704 O O . ALA A 1 96 ? -0.802 -11.418 0.486 1.00 93.81 96 ALA A O 1
ATOM 705 N N . ASP A 1 97 ? -1.642 -13.485 0.628 1.00 94.62 97 ASP A N 1
ATOM 706 C CA . ASP A 1 97 ? -2.765 -13.246 -0.293 1.00 94.62 97 ASP A CA 1
ATOM 707 C C . ASP A 1 97 ? -3.898 -12.409 0.324 1.00 94.62 97 ASP A C 1
ATOM 709 O O . ASP A 1 97 ? -4.936 -12.180 -0.302 1.00 94.62 97 ASP A O 1
ATOM 713 N N . SER A 1 98 ? -3.750 -11.991 1.584 1.00 95.00 98 SER A N 1
ATOM 714 C CA . SER A 1 98 ? -4.791 -11.255 2.293 1.00 95.00 98 SER A CA 1
ATOM 715 C C . SER A 1 98 ? -4.247 -10.279 3.325 1.00 95.00 98 SER A C 1
ATOM 717 O O . SER A 1 98 ? -3.173 -10.473 3.895 1.00 95.00 98 SER A O 1
ATOM 719 N N . VAL A 1 99 ? -5.048 -9.251 3.597 1.00 96.62 99 VAL A N 1
ATOM 720 C CA . VAL A 1 99 ? -4.841 -8.265 4.660 1.00 96.62 99 VAL A CA 1
ATOM 721 C C . VAL A 1 99 ? -6.021 -8.323 5.609 1.00 96.62 99 VAL A C 1
ATOM 723 O O . VAL A 1 99 ? -7.179 -8.407 5.201 1.00 96.62 99 VAL A O 1
ATOM 726 N N . ILE A 1 100 ? -5.731 -8.257 6.898 1.00 96.12 100 ILE A N 1
ATOM 727 C CA . ILE A 1 100 ? -6.736 -8.286 7.943 1.00 96.12 100 ILE A CA 1
ATOM 728 C C . ILE A 1 100 ? -6.889 -6.880 8.503 1.00 96.12 100 ILE A C 1
ATOM 730 O O . ILE A 1 100 ? -5.911 -6.272 8.919 1.00 96.12 100 ILE A O 1
ATOM 734 N N . VAL A 1 101 ? -8.121 -6.392 8.594 1.00 96.44 101 VAL A N 1
ATOM 735 C CA . VAL A 1 101 ? -8.433 -5.082 9.171 1.00 96.44 101 VAL A CA 1
ATOM 736 C C . VAL A 1 101 ? -9.270 -5.270 10.426 1.00 96.44 101 VAL A C 1
ATOM 738 O O . VAL A 1 101 ? -10.327 -5.905 10.391 1.00 96.44 101 VAL A O 1
ATOM 741 N N . GLU A 1 102 ? -8.796 -4.717 11.537 1.00 94.88 102 GLU A N 1
ATOM 742 C CA . GLU A 1 102 ? -9.451 -4.769 12.841 1.00 94.88 102 GLU A CA 1
ATOM 743 C C . GLU A 1 102 ? -9.852 -3.360 13.277 1.00 94.88 102 GLU A C 1
ATOM 745 O O . GLU A 1 102 ? -9.015 -2.465 13.398 1.00 94.88 102 GLU A O 1
ATOM 750 N N . LEU A 1 103 ? -11.145 -3.180 13.541 1.00 91.56 103 LEU A N 1
ATOM 751 C CA . LEU A 1 103 ? -11.673 -2.007 14.226 1.00 91.56 103 LEU A CA 1
ATOM 752 C C . LEU A 1 103 ? -11.753 -2.327 15.726 1.00 91.56 103 LEU A C 1
ATOM 754 O O . LEU A 1 103 ? -12.207 -3.412 16.079 1.00 91.56 103 LEU A O 1
ATOM 758 N N . ALA A 1 104 ? -11.318 -1.404 16.593 1.00 81.62 104 ALA A N 1
ATOM 759 C CA . ALA A 1 104 ? -11.102 -1.647 18.029 1.00 81.62 104 ALA A CA 1
ATOM 760 C C . ALA A 1 104 ? -12.290 -2.304 18.766 1.00 81.62 104 ALA A C 1
ATOM 762 O O . ALA A 1 104 ? -12.078 -3.056 19.714 1.00 81.62 104 ALA A O 1
ATOM 763 N N . GLU A 1 105 ? -13.519 -2.069 18.300 1.00 82.44 105 GLU A N 1
ATOM 764 C CA . GLU A 1 105 ? -14.756 -2.644 18.849 1.00 82.44 105 GLU A CA 1
ATOM 765 C C . GLU A 1 105 ? -15.703 -3.135 17.735 1.00 82.44 105 GLU A C 1
ATOM 767 O O . GLU A 1 105 ? -16.919 -3.200 17.905 1.00 82.44 105 GLU A O 1
ATOM 772 N N . GLY A 1 106 ? -15.157 -3.436 16.553 1.00 80.75 106 GLY A N 1
ATOM 773 C CA . GLY A 1 106 ? -15.939 -3.695 15.346 1.00 80.75 106 GLY A CA 1
ATOM 774 C C . GLY A 1 106 ? -15.649 -5.033 14.670 1.00 80.75 106 GLY A C 1
ATOM 775 O O . GLY A 1 106 ? -14.817 -5.820 15.127 1.00 80.75 106 GLY A O 1
ATOM 776 N N . PRO A 1 107 ? -16.345 -5.311 13.553 1.00 84.88 107 PRO A N 1
ATOM 777 C CA . PRO A 1 107 ? -16.119 -6.524 12.788 1.00 84.88 107 PRO A CA 1
ATOM 778 C C . PRO A 1 107 ? -14.707 -6.542 12.197 1.00 84.88 107 PRO A C 1
ATOM 780 O O . PRO A 1 107 ? -14.184 -5.528 11.729 1.00 84.88 107 PRO A O 1
ATOM 783 N N . ARG A 1 108 ? -14.111 -7.735 12.175 1.00 92.12 108 ARG A N 1
ATOM 784 C CA . ARG A 1 108 ? -12.883 -8.001 11.427 1.00 92.12 108 ARG A CA 1
ATOM 785 C C . ARG A 1 108 ? -13.220 -8.125 9.946 1.00 92.12 108 ARG A C 1
ATOM 787 O O . ARG A 1 108 ? -14.122 -8.873 9.574 1.00 92.12 108 ARG A O 1
ATOM 794 N N . ARG A 1 109 ? -12.460 -7.427 9.110 1.00 93.56 109 ARG A N 1
ATOM 795 C CA . ARG A 1 109 ? -12.555 -7.466 7.647 1.00 93.56 109 ARG A CA 1
ATOM 796 C C . ARG A 1 109 ? -11.326 -8.165 7.078 1.00 93.56 109 ARG A C 1
ATOM 798 O O . ARG A 1 109 ? -10.225 -7.986 7.593 1.00 93.56 109 ARG A O 1
ATOM 805 N N . VAL A 1 110 ? -11.516 -8.933 6.011 1.00 95.50 110 VAL A N 1
ATOM 806 C CA . VAL A 1 110 ? -10.424 -9.536 5.241 1.00 95.50 110 VAL A CA 1
ATOM 807 C C . VAL A 1 110 ? -10.472 -8.964 3.832 1.00 95.50 110 VAL A C 1
ATOM 809 O O . VAL A 1 110 ? -11.516 -9.022 3.187 1.00 95.50 110 VAL A O 1
ATOM 812 N N . ILE A 1 111 ? -9.355 -8.405 3.381 1.00 95.19 111 ILE A N 1
ATOM 813 C CA . ILE A 1 111 ? -9.151 -7.918 2.017 1.00 95.19 111 ILE A CA 1
ATOM 814 C C . ILE A 1 111 ? -8.363 -8.999 1.283 1.00 95.19 111 ILE A C 1
ATOM 816 O O . ILE A 1 111 ? -7.296 -9.400 1.749 1.00 95.19 111 ILE A O 1
ATOM 820 N N . MET A 1 112 ? -8.896 -9.485 0.165 1.00 95.88 112 MET A N 1
ATOM 821 C CA . MET A 1 112 ? -8.228 -10.467 -0.689 1.00 95.88 112 MET A CA 1
ATOM 822 C C . MET A 1 112 ? -7.432 -9.733 -1.767 1.00 95.88 112 MET A C 1
ATOM 824 O O . MET A 1 112 ? -7.980 -8.884 -2.463 1.00 95.88 112 MET A O 1
ATOM 828 N N . LEU A 1 113 ? -6.153 -10.073 -1.897 1.00 94.69 113 LEU A N 1
ATOM 829 C CA . LEU A 1 113 ? -5.235 -9.513 -2.887 1.00 94.69 113 LEU A CA 1
ATOM 830 C C . LEU A 1 113 ? -5.125 -10.286 -4.224 1.00 94.69 113 LEU A C 1
ATOM 832 O O . LEU A 1 113 ? -4.678 -9.675 -5.193 1.00 94.69 113 LEU A O 1
ATOM 836 N N . PRO A 1 114 ? -5.479 -11.586 -4.361 1.00 92.00 114 PRO A N 1
ATOM 837 C CA . PRO A 1 114 ? -5.375 -12.256 -5.655 1.00 92.00 114 PRO A CA 1
ATOM 838 C C . PRO A 1 114 ? -6.456 -11.786 -6.638 1.00 92.00 114 PRO A C 1
ATOM 840 O O . PRO A 1 114 ? -7.556 -11.405 -6.244 1.00 92.00 114 PRO A O 1
ATOM 843 N N . GLY A 1 115 ? -6.158 -11.892 -7.937 1.00 88.00 115 GLY A N 1
ATOM 844 C CA . GLY A 1 115 ? -7.083 -11.525 -9.019 1.00 88.00 115 GLY A CA 1
ATOM 845 C C . GLY A 1 115 ? -7.005 -10.061 -9.463 1.00 88.00 115 GLY A C 1
ATOM 846 O O . GLY A 1 115 ? -7.862 -9.618 -10.222 1.00 88.00 115 GLY A O 1
ATOM 847 N N . LEU A 1 116 ? -5.994 -9.328 -8.994 1.00 88.81 116 LEU A N 1
ATOM 848 C CA . LEU A 1 116 ? -5.672 -7.970 -9.429 1.00 88.81 116 LEU A CA 1
ATOM 849 C C . LEU A 1 116 ? -4.889 -7.969 -10.752 1.00 88.81 116 LEU A C 1
ATOM 851 O O . LEU A 1 116 ? -4.254 -8.965 -11.102 1.00 88.81 116 LEU A O 1
ATOM 855 N N . ASP A 1 117 ? -4.909 -6.832 -11.457 1.00 86.81 117 ASP A N 1
ATOM 856 C CA . ASP A 1 117 ? -4.230 -6.656 -12.752 1.00 86.81 117 ASP A CA 1
ATOM 857 C C . ASP A 1 117 ? -2.713 -6.874 -12.658 1.00 86.81 117 ASP A C 1
ATOM 859 O O . ASP A 1 117 ? -2.097 -7.425 -13.570 1.00 86.81 117 ASP A O 1
ATOM 863 N N . TYR A 1 118 ? -2.125 -6.482 -11.525 1.00 88.31 118 TYR A N 1
ATOM 864 C CA . TYR A 1 118 ? -0.735 -6.754 -11.183 1.00 88.31 118 TYR A CA 1
ATOM 865 C C . TYR A 1 118 ? -0.664 -7.522 -9.859 1.00 88.31 118 TYR A C 1
ATOM 867 O O . TYR A 1 118 ? -1.390 -7.185 -8.920 1.00 88.31 118 TYR A O 1
ATOM 875 N N . PRO A 1 119 ? 0.234 -8.519 -9.736 1.00 92.62 119 PRO A N 1
ATOM 876 C CA . PRO A 1 119 ? 0.388 -9.301 -8.511 1.00 92.62 119 PRO A CA 1
ATOM 877 C C . PRO A 1 119 ? 1.159 -8.555 -7.409 1.00 92.62 119 PRO A C 1
ATOM 879 O O . PRO A 1 119 ? 1.523 -9.164 -6.407 1.00 92.62 119 PRO A O 1
ATOM 882 N N . PHE A 1 120 ? 1.405 -7.256 -7.574 1.00 94.25 120 PHE A N 1
ATOM 883 C CA . PHE A 1 120 ? 2.053 -6.379 -6.606 1.00 94.25 120 PHE A CA 1
ATOM 884 C C . PHE A 1 120 ? 1.432 -4.978 -6.645 1.00 94.25 120 PHE A C 1
ATOM 886 O O . PHE A 1 120 ? 0.820 -4.583 -7.644 1.00 94.25 120 PHE A O 1
ATOM 893 N N . GLY A 1 121 ? 1.579 -4.236 -5.551 1.00 95.44 121 GLY A N 1
ATOM 894 C CA . GLY A 1 121 ? 1.007 -2.903 -5.409 1.00 95.44 121 GLY A CA 1
ATOM 895 C C . GLY A 1 121 ? 0.854 -2.467 -3.955 1.00 95.44 121 GLY A C 1
ATOM 896 O O . GLY A 1 121 ? 1.495 -3.006 -3.048 1.00 95.44 121 GLY A O 1
ATOM 897 N N . TYR A 1 122 ? -0.031 -1.502 -3.728 1.00 96.94 122 TYR A N 1
ATOM 898 C CA . TYR A 1 122 ? -0.332 -0.943 -2.416 1.00 96.94 122 TYR A CA 1
ATOM 899 C C . TYR A 1 122 ? -1.816 -1.070 -2.075 1.00 96.94 122 TYR A C 1
ATOM 901 O O . TYR A 1 122 ? -2.687 -0.954 -2.937 1.00 96.94 122 TYR A O 1
ATOM 909 N N . VAL A 1 123 ? -2.113 -1.255 -0.792 1.00 96.81 123 VAL A N 1
ATOM 910 C CA . VAL A 1 123 ? -3.460 -1.107 -0.238 1.00 96.81 123 VAL A CA 1
ATOM 911 C C . VAL A 1 123 ? -3.427 -0.046 0.848 1.00 96.81 123 VAL A C 1
ATOM 913 O O . VAL A 1 123 ? -2.724 -0.194 1.847 1.00 96.81 123 VAL A O 1
ATOM 916 N N . LEU A 1 124 ? -4.198 1.018 0.666 1.00 97.19 124 LEU A N 1
ATOM 917 C CA . LEU A 1 124 ? -4.379 2.064 1.660 1.00 97.19 124 LEU A CA 1
ATOM 918 C C . LEU A 1 124 ? -5.553 1.663 2.546 1.00 97.19 124 LEU A C 1
ATOM 920 O O . LEU A 1 124 ? -6.658 1.406 2.064 1.00 97.19 124 LEU A O 1
ATOM 924 N N . VAL A 1 125 ? -5.292 1.568 3.847 1.00 96.38 125 VAL A N 1
ATOM 925 C CA . VAL A 1 125 ? -6.248 1.062 4.825 1.00 96.38 125 VAL A CA 1
ATOM 926 C C . VAL A 1 125 ? -6.353 2.025 5.993 1.00 96.38 125 VAL A C 1
ATOM 928 O O . VAL A 1 125 ? -5.378 2.325 6.681 1.00 96.38 125 VAL A O 1
ATOM 931 N N . GLU A 1 126 ? -7.585 2.424 6.283 1.00 93.88 126 GLU A N 1
ATOM 932 C CA . GLU A 1 126 ? -7.950 3.059 7.542 1.00 93.88 126 GLU A CA 1
ATOM 933 C C . GLU A 1 126 ? -9.135 2.276 8.133 1.00 93.88 126 GLU A C 1
ATOM 935 O O . GLU A 1 126 ? -10.170 2.122 7.469 1.00 93.88 126 GLU A O 1
ATOM 940 N N . PRO A 1 127 ? -9.003 1.686 9.337 1.00 92.69 127 PRO A N 1
ATOM 941 C CA . PRO A 1 127 ? -10.107 0.965 9.959 1.00 92.69 127 PRO A CA 1
ATOM 942 C C . PRO A 1 127 ? -11.340 1.860 10.100 1.00 92.69 127 PRO A C 1
ATOM 944 O O . PRO A 1 127 ? -11.255 2.962 10.627 1.00 92.69 127 PRO A O 1
ATOM 947 N N . GLY A 1 128 ? -12.490 1.368 9.638 1.00 88.94 128 GLY A N 1
ATOM 948 C CA . GLY A 1 128 ? -13.731 2.147 9.576 1.00 88.94 128 GLY A CA 1
ATOM 949 C C . GLY A 1 128 ? -14.065 2.686 8.183 1.00 88.94 128 GLY A C 1
ATOM 950 O O . GLY A 1 128 ? -15.222 3.013 7.940 1.00 88.94 128 GLY A O 1
ATOM 951 N N . TYR A 1 129 ? -13.114 2.674 7.242 1.00 89.25 129 TYR A N 1
ATOM 952 C CA . TYR A 1 129 ? -13.327 3.156 5.875 1.00 89.25 129 TYR A CA 1
ATOM 953 C C . TYR A 1 129 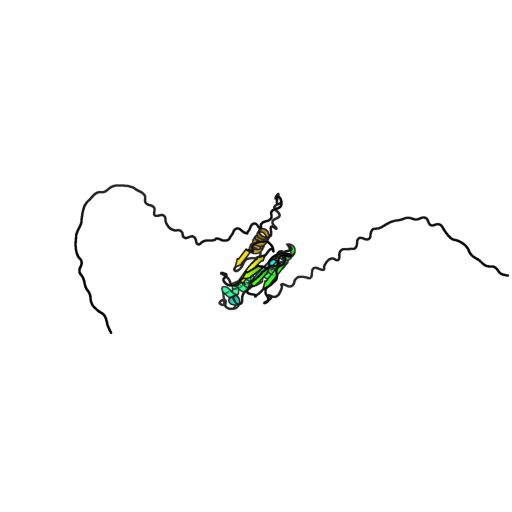? -13.061 2.095 4.801 1.00 89.25 129 TYR A C 1
ATOM 955 O O . TYR A 1 129 ? -12.420 1.083 5.101 1.00 89.25 129 TYR A O 1
ATOM 963 N N . PRO A 1 130 ? -13.585 2.254 3.571 1.00 91.75 130 PRO A N 1
ATOM 964 C CA . PRO A 1 130 ? -13.235 1.394 2.441 1.00 91.75 130 PRO A CA 1
ATOM 965 C C . PRO A 1 130 ? -11.762 1.543 2.066 1.00 91.75 130 PRO A C 1
ATOM 967 O O . PRO A 1 130 ? -11.252 2.657 2.041 1.00 91.75 130 PRO A O 1
ATOM 970 N N . GLU A 1 131 ? -11.109 0.431 1.754 1.00 94.44 131 GLU A N 1
ATOM 971 C CA . GLU A 1 131 ? -9.739 0.414 1.254 1.00 94.44 131 GLU A CA 1
ATOM 972 C C . GLU A 1 131 ? -9.616 1.005 -0.161 1.00 94.44 131 GLU A C 1
ATOM 974 O O . GLU A 1 131 ? -10.550 0.928 -0.964 1.00 94.44 131 GLU A O 1
ATOM 979 N N . SER A 1 132 ? -8.440 1.554 -0.479 1.00 95.31 132 SER A N 1
ATOM 980 C CA . SER A 1 132 ? -8.033 1.892 -1.851 1.00 95.31 132 SER A CA 1
ATOM 981 C C . SER A 1 132 ? -6.909 0.955 -2.283 1.00 95.31 132 SER A C 1
ATOM 983 O O . SER A 1 132 ? -5.945 0.768 -1.541 1.00 95.31 132 SER A O 1
ATOM 985 N N . ILE A 1 133 ? -7.040 0.335 -3.457 1.00 94.75 133 ILE A N 1
ATOM 986 C CA . ILE A 1 133 ? -6.057 -0.613 -3.995 1.00 94.75 133 ILE A CA 1
ATOM 987 C C . ILE A 1 133 ? -5.391 0.020 -5.214 1.00 94.75 133 ILE A C 1
ATOM 989 O O . ILE A 1 133 ? -6.063 0.363 -6.186 1.00 94.75 133 ILE A O 1
ATOM 993 N N . LEU A 1 134 ? -4.067 0.130 -5.164 1.00 94.31 134 LEU A N 1
ATOM 994 C CA . LEU A 1 134 ? -3.214 0.626 -6.238 1.00 94.31 134 LEU A CA 1
ATOM 995 C C . LEU A 1 134 ? -2.391 -0.548 -6.763 1.00 94.31 134 LEU A C 1
ATOM 997 O O . LEU A 1 134 ? -1.577 -1.108 -6.034 1.00 94.31 134 LEU A O 1
ATOM 1001 N N . THR A 1 135 ? -2.614 -0.955 -8.007 1.00 91.75 135 THR A N 1
ATOM 1002 C CA . THR A 1 135 ? -1.917 -2.101 -8.610 1.00 91.75 135 THR A CA 1
ATOM 1003 C C . THR A 1 135 ? -0.775 -1.640 -9.505 1.00 91.75 135 THR A C 1
ATOM 1005 O O . THR A 1 135 ? -0.960 -0.717 -10.298 1.00 91.75 135 THR A O 1
ATOM 1008 N N . GLY A 1 136 ? 0.355 -2.342 -9.455 1.00 90.25 136 GLY A N 1
ATOM 1009 C CA . GLY A 1 136 ? 1.533 -2.046 -10.264 1.00 90.25 136 GLY A CA 1
ATOM 1010 C C . GLY A 1 136 ? 2.510 -1.104 -9.562 1.00 90.25 136 GLY A C 1
ATOM 1011 O O . GLY A 1 136 ? 2.579 -1.054 -8.334 1.00 90.25 136 GLY A O 1
ATOM 1012 N N . VAL A 1 137 ? 3.301 -0.384 -10.358 1.00 91.94 137 VAL A N 1
ATOM 1013 C CA . VAL A 1 137 ? 4.288 0.576 -9.855 1.00 91.94 137 VAL A CA 1
ATOM 1014 C C . VAL A 1 137 ? 3.624 1.936 -9.682 1.00 91.94 137 VAL A C 1
ATOM 1016 O O . VAL A 1 137 ? 3.022 2.464 -10.616 1.00 91.94 137 VAL A O 1
ATOM 1019 N N . SER A 1 138 ? 3.776 2.515 -8.498 1.00 89.69 138 SER A N 1
ATOM 1020 C CA . SER A 1 138 ? 3.548 3.939 -8.258 1.00 89.69 138 SER A CA 1
ATOM 1021 C C . SER A 1 138 ? 4.881 4.552 -7.865 1.00 89.69 138 SER A C 1
ATOM 1023 O O . SER A 1 138 ? 5.601 3.965 -7.051 1.00 89.69 138 SER A O 1
ATOM 1025 N N . THR A 1 139 ? 5.208 5.700 -8.460 1.00 90.12 139 THR A N 1
ATOM 1026 C CA . THR A 1 139 ? 6.363 6.488 -8.023 1.00 90.12 139 THR A CA 1
ATOM 1027 C C . THR A 1 139 ? 6.141 6.973 -6.591 1.00 90.12 139 THR A C 1
ATOM 1029 O O . THR A 1 139 ? 5.025 6.919 -6.064 1.00 90.12 139 THR A O 1
ATOM 1032 N N . ASP A 1 140 ? 7.203 7.427 -5.939 1.00 87.75 140 ASP A N 1
ATOM 1033 C CA . ASP A 1 140 ? 7.125 8.007 -4.604 1.00 87.75 140 ASP A CA 1
ATOM 1034 C C . ASP A 1 140 ? 6.173 9.212 -4.560 1.00 87.75 140 ASP A C 1
ATOM 1036 O O . ASP A 1 140 ? 5.296 9.245 -3.698 1.00 87.75 140 ASP A O 1
ATOM 1040 N N . ASP A 1 141 ? 6.258 10.129 -5.526 1.00 89.75 141 ASP A N 1
ATOM 1041 C CA . ASP A 1 141 ? 5.367 11.294 -5.607 1.00 89.75 141 ASP A CA 1
ATOM 1042 C C . ASP A 1 141 ? 3.896 10.899 -5.838 1.00 89.75 141 ASP A C 1
ATOM 1044 O O . ASP A 1 141 ? 3.002 11.402 -5.150 1.00 89.75 141 ASP A O 1
ATOM 1048 N N . ASP A 1 142 ? 3.632 9.965 -6.762 1.00 92.25 142 ASP A N 1
ATOM 1049 C CA . ASP A 1 142 ? 2.266 9.509 -7.059 1.00 92.25 142 ASP A CA 1
ATOM 1050 C C . ASP A 1 142 ? 1.628 8.825 -5.843 1.00 92.25 142 ASP A C 1
ATOM 1052 O O . ASP A 1 142 ? 0.463 9.069 -5.514 1.00 92.25 142 ASP A O 1
ATOM 1056 N N . LEU A 1 143 ? 2.394 7.972 -5.154 1.00 93.94 143 LEU A N 1
ATOM 1057 C CA . LEU A 1 143 ? 1.927 7.281 -3.958 1.00 93.94 143 LEU A CA 1
ATOM 1058 C C . LEU A 1 143 ? 1.652 8.267 -2.822 1.00 93.94 143 LEU A C 1
ATOM 1060 O O . LEU A 1 143 ? 0.634 8.139 -2.146 1.00 93.94 143 LEU A O 1
ATOM 1064 N N . LEU A 1 144 ? 2.536 9.243 -2.603 1.00 93.56 144 LEU A N 1
ATOM 1065 C CA . LEU A 1 144 ? 2.349 10.247 -1.558 1.00 93.56 144 LEU A CA 1
ATOM 1066 C C . LEU A 1 144 ? 1.120 11.115 -1.817 1.00 93.56 144 LEU A C 1
ATOM 1068 O O . LEU A 1 144 ? 0.360 11.350 -0.883 1.00 93.56 144 LEU A O 1
ATOM 1072 N N . GLY A 1 145 ? 0.870 11.516 -3.065 1.00 92.31 145 GLY A N 1
ATOM 1073 C CA . GLY A 1 145 ? -0.340 12.262 -3.416 1.00 92.31 145 GLY A CA 1
ATOM 1074 C C . GLY A 1 145 ? -1.626 11.481 -3.125 1.00 92.31 145 GLY A C 1
ATOM 1075 O O . GLY A 1 145 ? -2.579 12.032 -2.570 1.00 92.31 145 GLY A O 1
ATOM 1076 N N . GLU A 1 146 ? -1.653 10.185 -3.440 1.00 93.38 146 GLU A N 1
ATOM 1077 C CA . GLU A 1 146 ? -2.806 9.325 -3.142 1.00 93.38 146 GLU A CA 1
ATOM 1078 C C . GLU A 1 146 ? -2.967 9.081 -1.633 1.00 93.38 146 GLU A C 1
ATOM 1080 O O . GLU A 1 146 ? -4.088 9.069 -1.127 1.00 93.38 146 GLU A O 1
ATOM 1085 N N . VAL A 1 147 ? -1.863 8.933 -0.894 1.00 94.00 147 VAL A N 1
ATOM 1086 C CA . VAL A 1 147 ? -1.851 8.828 0.576 1.00 94.00 147 VAL A CA 1
ATOM 1087 C C . VAL A 1 147 ? -2.412 10.096 1.208 1.00 94.00 147 VAL A C 1
ATOM 1089 O O . VAL A 1 147 ? -3.315 10.005 2.043 1.00 94.00 147 VAL A O 1
ATOM 1092 N N . ASP A 1 148 ? -1.923 11.263 0.793 1.00 92.25 148 ASP A N 1
ATOM 1093 C CA . ASP A 1 148 ? -2.363 12.548 1.329 1.00 92.25 148 ASP A CA 1
ATOM 1094 C C . ASP A 1 148 ? -3.868 12.734 1.078 1.00 92.25 148 ASP A C 1
ATOM 1096 O O . ASP A 1 148 ? -4.618 13.066 1.995 1.00 92.25 148 ASP A O 1
ATOM 1100 N N . TRP A 1 149 ? -4.351 12.379 -0.112 1.00 91.12 149 TRP A N 1
ATOM 1101 C CA . TRP A 1 149 ? -5.773 12.445 -0.442 1.00 91.12 149 TRP A CA 1
ATOM 1102 C C . TRP A 1 149 ? -6.647 11.406 0.283 1.00 91.12 149 TRP A C 1
ATOM 1104 O O . TRP A 1 149 ? -7.768 11.718 0.701 1.00 91.12 149 TRP A O 1
ATOM 1114 N N . TYR A 1 150 ? -6.177 10.164 0.428 1.00 93.56 150 TYR A N 1
ATOM 1115 C CA . TYR A 1 150 ? -6.939 9.085 1.062 1.00 93.56 150 TYR A CA 1
ATOM 1116 C C . TYR A 1 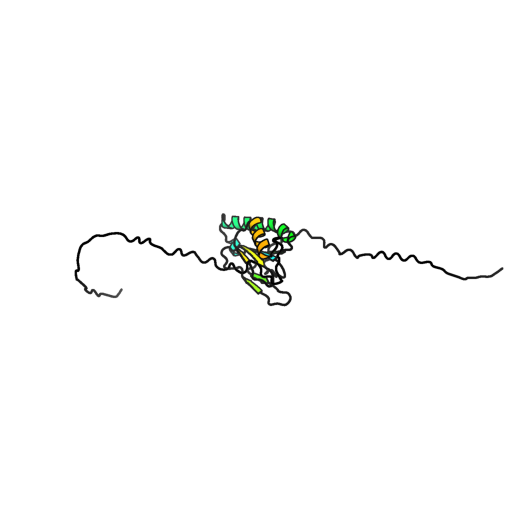150 ? -7.084 9.313 2.570 1.00 93.56 150 TYR A C 1
ATOM 1118 O O . TYR A 1 150 ? -8.189 9.179 3.099 1.00 93.56 150 TYR A O 1
ATOM 1126 N N . PHE A 1 151 ? -5.997 9.686 3.254 1.00 92.75 151 PHE A N 1
ATOM 1127 C CA . PHE A 1 151 ? -5.995 9.921 4.703 1.00 92.75 151 PHE A CA 1
ATOM 1128 C C . PHE A 1 151 ? -6.414 11.354 5.087 1.00 92.75 151 PHE A C 1
ATOM 1130 O O . PHE A 1 151 ? -6.713 11.606 6.261 1.00 92.75 151 PHE A O 1
ATOM 1137 N N . GLY A 1 152 ? -6.498 12.273 4.118 1.00 88.69 152 GLY A N 1
ATOM 1138 C CA . GLY A 1 152 ? -6.824 13.685 4.342 1.00 88.69 152 GLY A CA 1
ATOM 1139 C C . GLY A 1 152 ? -5.706 14.405 5.091 1.00 88.69 152 GLY A C 1
ATOM 1140 O O . GLY A 1 152 ? -5.931 14.910 6.189 1.00 88.69 152 GLY A O 1
ATOM 1141 N N . LEU A 1 153 ? -4.491 14.341 4.541 1.00 85.25 153 LEU A N 1
ATOM 1142 C CA . LEU A 1 153 ? -3.281 14.982 5.069 1.00 85.25 153 LEU A CA 1
ATOM 1143 C C . LEU A 1 153 ? -2.933 16.279 4.321 1.00 85.25 153 LEU A C 1
ATOM 1145 O O . LEU A 1 153 ? -1.919 16.900 4.622 1.00 85.25 153 LEU A O 1
ATOM 1149 N N . ASP A 1 154 ? -3.743 16.675 3.339 1.00 76.06 154 ASP A N 1
ATOM 1150 C CA . ASP A 1 154 ? -3.650 17.968 2.678 1.00 76.06 154 ASP A CA 1
ATOM 1151 C C . ASP A 1 154 ? -4.060 19.094 3.647 1.00 76.06 154 ASP A C 1
ATOM 1153 O O . ASP A 1 154 ? -5.172 19.109 4.164 1.00 76.06 154 ASP A O 1
ATOM 1157 N N . ASP A 1 155 ? -3.155 20.052 3.888 1.00 57.78 155 ASP A N 1
ATOM 1158 C CA . ASP A 1 155 ? -3.316 21.194 4.816 1.00 57.78 155 ASP A CA 1
ATOM 1159 C C . ASP A 1 155 ? -4.382 22.234 4.377 1.00 57.78 155 ASP A C 1
ATOM 1161 O O . ASP A 1 155 ? -4.368 23.386 4.820 1.00 57.78 155 ASP A O 1
ATOM 1165 N N . GLU A 1 156 ? -5.329 21.877 3.506 1.00 56.31 156 GLU A N 1
ATOM 1166 C CA . GLU A 1 156 ? -6.487 22.729 3.234 1.00 56.31 156 GLU A CA 1
ATOM 1167 C C . GLU A 1 156 ? -7.438 22.653 4.434 1.00 56.31 156 GLU A C 1
ATOM 1169 O O . GLU A 1 156 ? -8.272 21.757 4.528 1.00 56.31 156 GLU A O 1
ATOM 1174 N N . GLU A 1 157 ? -7.247 23.596 5.364 1.00 45.72 157 GLU A N 1
ATOM 1175 C CA . GLU A 1 157 ? -8.064 23.904 6.542 1.00 45.72 157 GLU A CA 1
ATOM 1176 C C . GLU A 1 157 ? -9.549 23.594 6.287 1.00 45.72 157 GLU A C 1
ATOM 1178 O O . GLU A 1 157 ? -10.290 24.348 5.651 1.00 45.72 157 GLU A O 1
ATOM 1183 N N . ASP A 1 158 ? -9.961 22.405 6.724 1.00 50.59 158 ASP A N 1
ATOM 1184 C CA . ASP A 1 158 ? -11.276 21.869 6.429 1.00 50.59 158 ASP A CA 1
ATOM 1185 C C . ASP A 1 158 ? -12.285 22.533 7.376 1.00 50.59 158 ASP A C 1
ATOM 1187 O O . ASP A 1 158 ? -12.481 22.090 8.508 1.00 50.59 158 ASP A O 1
ATOM 1191 N N . ASP A 1 159 ? -12.938 23.607 6.920 1.00 48.38 159 ASP A N 1
ATOM 1192 C CA . ASP A 1 159 ? -14.131 24.226 7.530 1.00 48.38 159 ASP A CA 1
ATOM 1193 C C . ASP A 1 159 ? -15.340 23.251 7.476 1.00 48.38 159 ASP A C 1
ATOM 1195 O O . ASP A 1 159 ? -16.433 23.566 6.992 1.00 48.38 159 ASP A O 1
ATOM 1199 N N . ARG A 1 160 ? -15.163 22.001 7.925 1.00 53.31 160 ARG A N 1
ATOM 1200 C CA . ARG A 1 160 ? -16.189 20.953 7.901 1.00 53.31 160 ARG A CA 1
ATOM 1201 C C . ARG A 1 160 ? -16.694 20.633 9.307 1.00 53.31 160 ARG A C 1
ATOM 1203 O O . ARG A 1 160 ? -15.909 20.280 10.185 1.00 53.31 160 ARG A O 1
ATOM 1210 N N . PRO A 1 161 ? -18.020 20.675 9.530 1.00 45.88 161 PRO A N 1
ATOM 1211 C CA . PRO A 1 161 ? -18.608 20.087 10.719 1.00 45.88 161 PRO A CA 1
ATOM 1212 C C . PRO A 1 161 ? -18.514 18.559 10.600 1.00 45.88 161 PRO A C 1
ATOM 1214 O O . PRO A 1 161 ? -19.012 17.977 9.640 1.00 45.88 161 PRO A O 1
ATOM 1217 N N . ASP A 1 162 ? -17.823 17.957 11.565 1.00 54.75 162 ASP A N 1
ATOM 1218 C CA . ASP A 1 162 ? -17.760 16.536 11.934 1.00 54.75 162 ASP A CA 1
ATOM 1219 C C . ASP A 1 162 ? -18.610 15.567 11.069 1.00 54.75 162 ASP A C 1
ATOM 1221 O O . ASP A 1 162 ? -19.840 15.529 11.155 1.00 54.75 162 ASP A O 1
ATOM 1225 N N . GLY A 1 163 ? -17.947 14.784 10.205 1.00 53.12 163 GLY A N 1
ATOM 1226 C CA . GLY A 1 163 ? -18.607 13.878 9.250 1.00 53.12 163 GLY A CA 1
ATOM 1227 C C . GLY A 1 163 ? -17.657 13.204 8.252 1.00 53.12 163 GLY A C 1
ATOM 1228 O O . GLY A 1 163 ? -17.939 13.154 7.054 1.00 53.12 163 GLY A O 1
ATOM 1229 N N . ARG A 1 164 ? -16.498 12.736 8.733 1.00 54.28 164 ARG A N 1
ATOM 1230 C CA . ARG A 1 164 ? -15.373 12.239 7.923 1.00 54.28 164 ARG A CA 1
ATOM 1231 C C . ARG A 1 164 ? -15.774 11.015 7.081 1.00 54.28 164 ARG A C 1
ATOM 1233 O O . ARG A 1 164 ? -16.086 9.958 7.614 1.00 54.28 164 ARG A O 1
ATOM 1240 N N . LEU A 1 165 ? -15.740 11.160 5.758 1.00 53.81 165 LEU A N 1
ATOM 1241 C CA . LEU A 1 165 ? -15.537 10.068 4.802 1.00 53.81 165 LEU A CA 1
ATOM 1242 C C . LEU A 1 165 ? -14.233 10.385 4.057 1.00 53.81 165 LEU A C 1
ATOM 1244 O O . LEU A 1 165 ? -14.076 11.538 3.643 1.00 53.81 165 LEU A O 1
ATOM 1248 N N . PRO A 1 1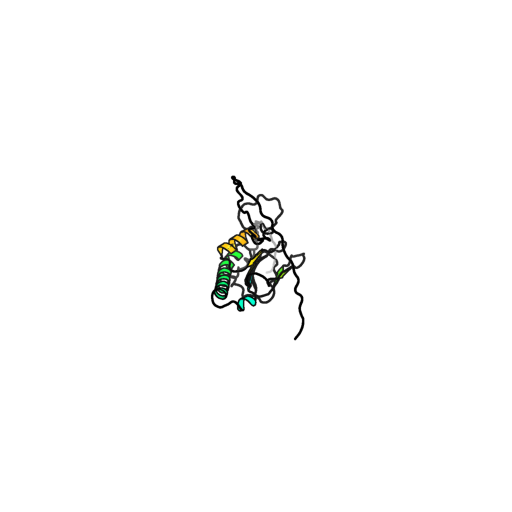66 ? -13.315 9.426 3.848 1.00 54.28 166 PRO A N 1
ATOM 1249 C CA . PRO A 1 166 ? -12.162 9.642 2.994 1.00 54.28 166 PRO A CA 1
ATOM 1250 C C . PRO A 1 166 ? -12.661 9.989 1.600 1.00 54.28 166 PRO A C 1
ATOM 1252 O O . PRO A 1 166 ? -13.613 9.390 1.078 1.00 54.28 166 PRO A O 1
ATOM 1255 N N . ARG A 1 167 ? -12.011 10.985 0.999 1.00 56.22 167 ARG A N 1
ATOM 1256 C CA . ARG A 1 167 ? -12.409 11.599 -0.272 1.00 56.22 167 ARG A CA 1
ATOM 1257 C C . ARG A 1 167 ? -12.457 10.572 -1.419 1.00 56.22 167 ARG A C 1
ATOM 1259 O O . ARG A 1 167 ? -13.117 10.825 -2.429 1.00 56.22 167 ARG A O 1
ATOM 1266 N N . GLY A 1 168 ? -11.858 9.390 -1.220 1.00 48.06 168 GLY A N 1
ATOM 1267 C CA . GLY A 1 168 ? -11.709 8.330 -2.212 1.00 48.06 168 GLY A CA 1
ATOM 1268 C C . GLY A 1 168 ? -12.653 7.159 -2.277 1.00 48.06 168 GLY A C 1
ATOM 1269 O O . GLY A 1 168 ? -12.574 6.392 -3.236 1.00 48.06 168 GLY A O 1
ATOM 1270 N N . ALA A 1 169 ? -13.640 7.067 -1.394 1.00 51.88 169 ALA A N 1
ATOM 1271 C CA . ALA A 1 169 ? -14.620 5.979 -1.436 1.00 51.88 169 ALA A CA 1
ATOM 1272 C C . ALA A 1 169 ? -15.550 5.974 -2.684 1.00 51.88 169 ALA A C 1
ATOM 1274 O O . ALA A 1 169 ? -16.507 5.204 -2.730 1.00 51.88 169 ALA A O 1
ATOM 1275 N N . ARG A 1 170 ? -15.324 6.829 -3.699 1.00 45.00 170 ARG A N 1
ATOM 1276 C CA . ARG A 1 170 ? -16.178 6.964 -4.901 1.00 45.00 170 ARG A CA 1
ATOM 1277 C C . ARG A 1 170 ? -15.546 6.564 -6.241 1.00 45.00 170 ARG A C 1
ATOM 1279 O O . ARG A 1 170 ? -16.204 6.732 -7.265 1.00 45.00 170 ARG A O 1
ATOM 1286 N N . ARG A 1 171 ? -14.330 6.012 -6.292 1.00 42.16 171 ARG A N 1
ATOM 1287 C CA . ARG A 1 171 ? -13.699 5.600 -7.566 1.00 42.16 171 ARG A CA 1
ATOM 1288 C C . ARG A 1 171 ? -13.682 4.082 -7.788 1.00 42.16 171 ARG A C 1
ATOM 1290 O O . ARG A 1 171 ? -12.651 3.494 -8.066 1.00 42.16 171 ARG A O 1
ATOM 1297 N N . THR A 1 172 ? -14.851 3.446 -7.779 1.00 45.59 172 THR A N 1
ATOM 1298 C CA . THR A 1 172 ? -15.044 2.124 -8.405 1.00 45.59 172 THR A CA 1
ATOM 1299 C C . THR A 1 172 ? -16.039 2.233 -9.555 1.00 45.59 172 THR A C 1
ATOM 1301 O O . THR A 1 172 ? -17.229 2.000 -9.389 1.00 45.59 172 THR A O 1
ATOM 1304 N N . ALA A 1 173 ? -15.539 2.649 -10.724 1.00 37.47 173 ALA A N 1
ATOM 1305 C CA . ALA A 1 173 ? -16.050 2.289 -12.054 1.00 37.47 173 ALA A CA 1
ATOM 1306 C C . ALA A 1 173 ? -15.272 3.062 -13.137 1.00 37.47 173 ALA A C 1
ATOM 1308 O O . ALA A 1 173 ? -15.764 4.053 -13.675 1.00 37.47 173 ALA A O 1
ATOM 1309 N N . TYR A 1 174 ? -14.076 2.599 -13.514 1.00 35.53 174 TYR A N 1
ATOM 1310 C CA . TYR A 1 174 ? -13.637 2.815 -14.894 1.00 35.53 174 TYR A CA 1
ATOM 1311 C C . TYR A 1 174 ? -14.215 1.672 -15.729 1.00 35.53 174 TYR A C 1
ATOM 1313 O O . TYR A 1 174 ? -13.634 0.598 -15.852 1.00 35.53 174 TYR A O 1
ATOM 1321 N N . GLY A 1 175 ? -15.439 1.876 -16.220 1.00 31.91 175 GLY A N 1
ATOM 1322 C CA . GLY A 1 175 ? -16.018 1.013 -17.242 1.00 31.91 175 GLY A CA 1
ATOM 1323 C C . GLY A 1 175 ? -15.268 1.214 -18.564 1.00 31.91 175 GLY A C 1
ATOM 1324 O O . GLY A 1 175 ? -14.896 2.349 -18.876 1.00 31.91 175 GLY A O 1
ATOM 1325 N N . PRO A 1 176 ? -15.047 0.159 -19.365 1.00 39.34 176 PRO A N 1
ATOM 1326 C CA . PRO A 1 176 ? -14.402 0.309 -20.658 1.00 39.34 176 PRO A CA 1
ATOM 1327 C C . PRO A 1 176 ? -15.235 1.245 -21.537 1.00 39.34 176 PRO A C 1
ATOM 1329 O O . PRO A 1 176 ? -16.432 1.025 -21.753 1.00 39.34 176 PRO A O 1
ATOM 1332 N N . SER A 1 177 ? -14.588 2.293 -22.053 1.00 36.19 177 SER A N 1
ATOM 1333 C CA . SER A 1 177 ? -15.138 3.186 -23.071 1.00 36.19 177 SER A CA 1
ATOM 1334 C C . SER A 1 177 ? -15.482 2.378 -24.324 1.00 36.19 177 SER A C 1
ATOM 1336 O O . SER A 1 177 ? -14.676 2.200 -25.235 1.00 36.19 177 SER A O 1
ATOM 1338 N N . THR A 1 178 ? -16.710 1.869 -24.389 1.00 44.22 178 THR A N 1
ATOM 1339 C CA . THR A 1 178 ? -17.300 1.429 -25.650 1.00 44.22 178 THR A CA 1
ATOM 1340 C C . THR A 1 178 ? -17.789 2.670 -26.380 1.00 44.22 178 THR A C 1
ATOM 1342 O O . THR A 1 178 ? -18.942 3.081 -26.287 1.00 44.22 178 THR A O 1
ATOM 1345 N N . SER A 1 179 ? -16.879 3.290 -27.128 1.00 37.75 179 SER A N 1
ATOM 1346 C CA . SER A 1 179 ? -17.215 4.343 -28.085 1.00 37.75 179 SER A CA 1
ATOM 1347 C C . SER A 1 179 ? -17.974 3.731 -29.266 1.00 37.75 179 SER A C 1
ATOM 1349 O O . SER A 1 179 ? -17.421 3.455 -30.329 1.00 37.75 179 SER A O 1
ATOM 1351 N N . ARG A 1 180 ? -19.267 3.472 -29.056 1.00 39.41 180 ARG A N 1
ATOM 1352 C CA . ARG A 1 180 ? -20.232 3.090 -30.084 1.00 39.41 180 ARG A CA 1
ATOM 1353 C C . ARG A 1 180 ? -20.849 4.357 -30.692 1.00 39.41 180 ARG A C 1
ATOM 1355 O O . ARG A 1 180 ? -21.729 4.968 -30.105 1.00 39.41 180 ARG A O 1
ATOM 1362 N N . THR A 1 181 ? -20.392 4.658 -31.909 1.00 44.47 181 THR A N 1
ATOM 1363 C CA . THR A 1 181 ? -21.156 5.201 -33.051 1.00 44.47 181 THR A CA 1
ATOM 1364 C C . THR A 1 181 ? -21.727 6.626 -32.975 1.00 44.47 181 THR A C 1
ATOM 1366 O O . THR A 1 181 ? -22.704 6.886 -32.283 1.00 44.47 181 THR A O 1
ATOM 1369 N N . ARG A 1 182 ? -21.322 7.472 -33.936 1.00 37.84 182 ARG A N 1
ATOM 1370 C CA . ARG A 1 182 ? -22.311 8.225 -34.726 1.00 37.84 182 ARG A CA 1
ATOM 1371 C C . ARG A 1 182 ? -21.832 8.462 -36.156 1.00 37.84 182 ARG A C 1
ATOM 1373 O O . ARG A 1 182 ? -20.932 9.252 -36.406 1.00 37.84 182 ARG A O 1
ATOM 1380 N N . ALA A 1 183 ? -22.465 7.747 -37.082 1.00 39.31 183 ALA A N 1
ATOM 1381 C CA . ALA A 1 183 ? -22.424 8.045 -38.502 1.00 39.31 183 ALA A CA 1
ATOM 1382 C C . ALA A 1 183 ? -23.041 9.430 -38.747 1.00 39.31 183 ALA A C 1
ATOM 1384 O O . ALA A 1 183 ? -24.159 9.713 -38.307 1.00 39.31 183 ALA A O 1
ATOM 1385 N N . SER A 1 184 ? -22.303 10.280 -39.451 1.00 40.09 184 SER A N 1
ATOM 1386 C CA . SER A 1 184 ? -22.768 11.566 -39.958 1.00 40.09 184 SER A CA 1
ATOM 1387 C C . SER A 1 184 ? -23.671 11.327 -41.167 1.00 40.09 184 SER A C 1
ATOM 1389 O O . SER A 1 184 ? -23.191 11.022 -42.254 1.00 40.09 184 SER A O 1
ATOM 1391 N N . SER A 1 185 ? -24.985 11.440 -40.979 1.00 36.88 185 SER A N 1
ATOM 1392 C CA . SER A 1 185 ? -25.959 11.500 -42.072 1.00 36.88 185 SER A CA 1
ATOM 1393 C C . SER A 1 185 ? -26.381 12.951 -42.266 1.00 36.88 185 SER A C 1
ATOM 1395 O O . SER A 1 185 ? -27.298 13.432 -41.600 1.00 36.88 185 SER A O 1
ATOM 1397 N N . THR A 1 186 ? -25.704 13.646 -43.177 1.00 45.69 186 THR A N 1
ATOM 1398 C CA . THR A 1 186 ? -26.118 14.964 -43.665 1.00 45.69 186 THR A CA 1
ATOM 1399 C C . THR A 1 186 ? -27.100 14.766 -44.813 1.00 45.69 186 THR A C 1
ATOM 1401 O O . THR A 1 186 ? -26.774 14.152 -45.826 1.00 45.69 186 THR A O 1
ATOM 1404 N N . ALA A 1 187 ? -28.317 15.270 -44.636 1.00 39.53 187 ALA A N 1
ATOM 1405 C CA . ALA A 1 187 ? -29.331 15.340 -45.675 1.00 39.53 187 ALA A CA 1
ATOM 1406 C C . ALA A 1 187 ? -28.950 16.397 -46.725 1.00 39.53 187 ALA A C 1
ATOM 1408 O O . ALA A 1 187 ? -28.617 17.526 -46.370 1.00 39.53 187 ALA A O 1
ATOM 1409 N N . GLY A 1 188 ? -29.052 16.047 -48.010 1.00 34.03 188 GLY A N 1
ATOM 1410 C CA . GLY A 1 188 ? -28.933 17.014 -49.098 1.00 34.03 188 GLY A CA 1
ATOM 1411 C C . GLY A 1 188 ? -28.927 16.406 -50.503 1.00 34.03 188 GLY A C 1
ATOM 1412 O O . GLY A 1 188 ? -27.890 15.966 -50.974 1.00 34.03 188 GLY A O 1
ATOM 1413 N N . SER A 1 189 ? -30.066 16.548 -51.190 1.00 36.19 189 SER A N 1
ATOM 1414 C CA . SER A 1 189 ? -30.192 16.761 -52.646 1.00 36.19 189 SER A CA 1
ATOM 1415 C C . SER A 1 189 ? -30.285 15.558 -53.615 1.00 36.19 189 SER A C 1
ATOM 1417 O O . SER A 1 189 ? -29.303 14.908 -53.943 1.00 36.19 189 SER A O 1
ATOM 1419 N N . ASN A 1 190 ? -31.514 15.385 -54.128 1.00 41.84 190 ASN A N 1
ATOM 1420 C CA . ASN A 1 190 ? -31.950 15.183 -55.525 1.00 41.84 190 ASN A CA 1
ATOM 1421 C C . ASN A 1 190 ? -31.372 14.071 -56.431 1.00 41.84 190 ASN A C 1
ATOM 1423 O O . ASN A 1 190 ? -30.191 14.045 -56.751 1.00 41.84 190 ASN A O 1
ATOM 1427 N N . GLY A 1 191 ? -32.293 13.304 -57.042 1.00 34.62 191 GLY A N 1
ATOM 1428 C CA . GLY A 1 191 ? -32.074 12.528 -58.277 1.00 34.62 191 GLY A CA 1
ATOM 1429 C C . GLY A 1 191 ? -32.683 11.121 -58.203 1.00 34.62 191 GLY A C 1
ATOM 1430 O O . GLY A 1 191 ? -32.077 10.226 -57.640 1.00 34.62 191 GLY A O 1
ATOM 1431 N N . PHE A 1 192 ? -33.962 10.916 -58.527 1.00 38.62 192 PHE A N 1
ATOM 1432 C CA . PHE A 1 192 ? -34.456 10.522 -59.859 1.00 38.62 192 PHE A CA 1
ATOM 1433 C C . PHE A 1 192 ? -34.048 9.092 -60.312 1.00 38.62 192 PHE A C 1
ATOM 1435 O O . PHE A 1 192 ? -32.873 8.758 -60.366 1.00 38.62 192 PHE A O 1
ATOM 1442 N N . CYS A 1 193 ? -35.067 8.321 -60.736 1.00 38.50 193 CYS A N 1
ATOM 1443 C CA . CYS A 1 193 ? -35.070 7.064 -61.520 1.00 38.50 193 CYS A CA 1
ATOM 1444 C C . CYS A 1 193 ? -35.094 5.667 -60.840 1.00 38.50 193 CYS A C 1
ATOM 1446 O O . CYS A 1 193 ? -34.072 5.065 -60.557 1.00 38.50 193 CYS A O 1
ATOM 1448 N N . ARG A 1 194 ? -36.321 5.105 -60.830 1.00 41.19 194 ARG A N 1
ATOM 1449 C CA . ARG A 1 194 ? -36.779 3.858 -61.506 1.00 41.19 194 ARG A CA 1
ATOM 1450 C C . ARG A 1 194 ? -36.287 2.464 -61.050 1.00 41.19 194 ARG A C 1
ATOM 1452 O O . ARG A 1 194 ? -35.140 2.099 -61.230 1.00 41.19 194 ARG A O 1
ATOM 1459 N N . ASN A 1 195 ? -37.295 1.659 -60.676 1.00 41.31 195 ASN A N 1
ATOM 1460 C CA . ASN A 1 195 ? -37.586 0.257 -61.040 1.00 41.31 195 ASN A CA 1
ATOM 1461 C C . ASN A 1 195 ? -36.444 -0.772 -61.143 1.00 41.31 195 ASN A C 1
ATOM 1463 O O . ASN A 1 195 ? -35.664 -0.714 -62.083 1.00 41.31 195 ASN A O 1
ATOM 1467 N N . ALA A 1 196 ? -36.558 -1.867 -60.377 1.00 42.06 196 ALA A N 1
ATOM 1468 C CA . ALA A 1 196 ? -36.788 -3.210 -60.939 1.00 42.06 196 ALA A CA 1
ATOM 1469 C C . ALA A 1 196 ? -37.014 -4.266 -59.838 1.00 42.06 196 ALA A C 1
ATOM 1471 O O . ALA A 1 196 ? -36.193 -4.452 -58.948 1.00 42.06 196 ALA A O 1
ATOM 1472 N N . VAL A 1 197 ? -38.125 -4.996 -59.957 1.00 49.66 197 VAL A N 1
ATOM 1473 C CA . VAL A 1 197 ? -38.333 -6.341 -59.393 1.00 49.66 197 VAL A CA 1
ATOM 1474 C C . VAL A 1 197 ? -37.843 -7.351 -60.441 1.00 49.66 197 VAL A C 1
ATOM 1476 O O . VAL A 1 197 ? -38.124 -7.151 -61.624 1.00 49.66 197 VAL A O 1
ATOM 1479 N N . PRO A 1 198 ? -37.127 -8.420 -60.052 1.00 52.59 198 PRO A N 1
ATOM 1480 C CA . PRO A 1 198 ? -37.636 -9.784 -60.302 1.00 52.59 198 PRO A CA 1
ATOM 1481 C C . PRO A 1 198 ? -37.335 -10.728 -59.113 1.00 52.59 198 PRO A C 1
ATOM 1483 O O . PRO A 1 198 ? -36.290 -10.641 -58.484 1.00 52.59 198 PRO A O 1
ATOM 1486 N N . ARG A 1 199 ? -38.296 -11.503 -58.593 1.00 45.34 199 ARG A N 1
ATOM 1487 C CA . ARG A 1 199 ? -38.771 -12.835 -59.042 1.00 45.34 199 ARG A CA 1
ATOM 1488 C C . ARG A 1 199 ? -37.684 -13.916 -59.211 1.00 45.34 199 ARG A C 1
ATOM 1490 O O . ARG A 1 199 ? -36.896 -13.851 -60.143 1.00 45.34 199 ARG A O 1
ATOM 1497 N N . GLY A 1 200 ? -37.840 -14.985 -58.417 1.00 38.06 200 GLY A N 1
ATOM 1498 C CA . GLY A 1 200 ? -37.328 -16.346 -58.657 1.00 38.06 200 GLY A CA 1
ATOM 1499 C C . GLY A 1 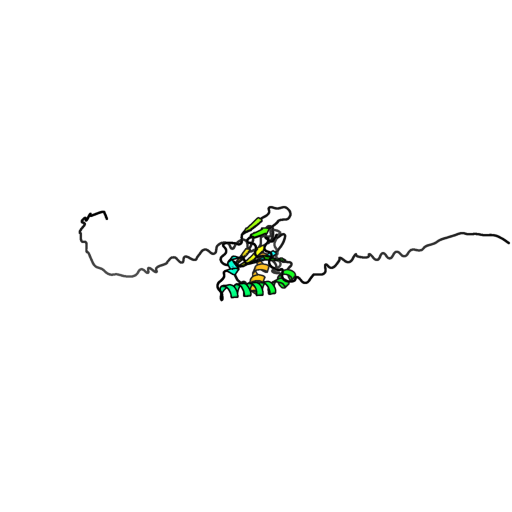200 ? -36.021 -16.663 -57.920 1.00 38.06 200 GLY A C 1
ATOM 1500 O O . GLY A 1 200 ? -35.160 -15.808 -57.829 1.00 38.06 200 GLY A O 1
ATOM 1501 N N . SER A 1 201 ? -35.762 -17.835 -57.341 1.00 43.44 201 SER A N 1
ATOM 1502 C CA . SER A 1 201 ? -36.470 -19.117 -57.300 1.00 43.44 201 SER A CA 1
ATOM 1503 C C . SER A 1 201 ? -35.820 -19.971 -56.193 1.00 43.44 201 SER A C 1
ATO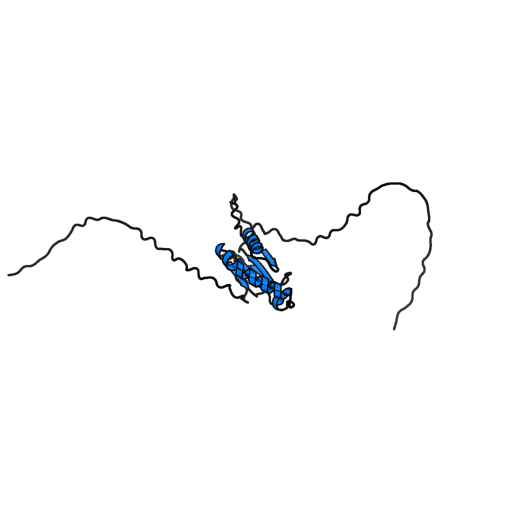M 1505 O O . SER A 1 201 ? -34.597 -20.019 -56.102 1.00 43.44 201 SER A O 1
ATOM 1507 N N . ARG A 1 202 ? -36.614 -20.676 -55.373 1.00 49.50 202 ARG A N 1
ATOM 1508 C CA . ARG A 1 202 ? -36.174 -21.917 -54.690 1.00 49.50 202 ARG A CA 1
ATOM 1509 C C . ARG A 1 202 ? -36.096 -23.033 -55.748 1.00 49.50 202 ARG A C 1
ATOM 1511 O O . ARG A 1 202 ? -36.920 -23.004 -56.662 1.00 49.50 202 ARG A O 1
ATOM 1518 N N . PRO A 1 203 ? -35.156 -23.993 -55.658 1.00 52.75 203 PRO A N 1
ATOM 1519 C CA . PRO A 1 203 ? -35.410 -25.257 -54.936 1.00 52.75 203 PRO A CA 1
ATOM 1520 C C . PRO A 1 203 ? -34.186 -25.727 -54.111 1.00 52.75 203 PRO A C 1
ATOM 1522 O O . PRO A 1 203 ? -33.057 -25.351 -54.383 1.00 52.75 203 PRO A O 1
ATOM 1525 N N . SER A 1 204 ? -34.371 -26.367 -52.954 1.00 47.03 204 SER A N 1
ATOM 1526 C CA . SER A 1 204 ? -34.624 -27.810 -52.757 1.00 47.03 204 SER A CA 1
ATOM 1527 C C . SER A 1 204 ? -33.431 -28.694 -53.145 1.00 47.03 204 SER A C 1
ATOM 1529 O O . SER A 1 204 ? -33.135 -28.861 -54.321 1.00 47.03 204 SER A O 1
ATOM 1531 N N . GLY A 1 205 ? -32.782 -29.287 -52.137 1.00 43.72 205 GLY A N 1
ATOM 1532 C CA . GLY A 1 205 ? -31.671 -30.224 -52.306 1.00 43.72 205 GLY A CA 1
ATOM 1533 C C . GLY A 1 205 ? -31.277 -30.897 -50.991 1.00 43.72 205 GLY A C 1
ATOM 1534 O O . GLY A 1 205 ? -30.287 -30.528 -50.375 1.00 43.72 205 GLY A O 1
ATOM 1535 N N . ARG A 1 206 ? -32.095 -31.860 -50.545 1.00 51.50 206 ARG A N 1
ATOM 1536 C CA . ARG A 1 206 ? -31.706 -32.931 -49.605 1.00 51.50 206 ARG A CA 1
ATOM 1537 C C . ARG A 1 206 ? -30.576 -33.768 -50.199 1.00 51.50 206 ARG A C 1
ATOM 1539 O O . ARG A 1 206 ? -30.696 -34.088 -51.375 1.00 51.50 206 ARG A O 1
ATOM 1546 N N . ILE A 1 207 ? -29.646 -34.211 -49.347 1.00 47.97 207 ILE A N 1
ATOM 1547 C CA . ILE A 1 207 ? -29.011 -35.552 -49.199 1.00 47.97 207 ILE A CA 1
ATOM 1548 C C . ILE A 1 207 ? -27.655 -35.348 -48.497 1.00 47.97 207 ILE A C 1
ATOM 1550 O O . ILE A 1 207 ? -27.019 -34.333 -48.731 1.00 47.97 207 ILE A O 1
ATOM 1554 N N . ALA A 1 208 ? -27.106 -36.217 -47.656 1.00 45.31 208 ALA A N 1
ATOM 1555 C CA . ALA A 1 208 ? -27.542 -37.404 -46.932 1.00 45.31 208 ALA A CA 1
ATOM 1556 C C . ALA A 1 208 ? -26.438 -37.696 -45.894 1.00 45.31 208 ALA A C 1
ATOM 1558 O O . ALA A 1 208 ? -25.308 -37.228 -46.021 1.00 45.31 208 ALA A O 1
ATOM 1559 N N . SER A 1 209 ? -26.801 -38.461 -44.873 1.00 44.31 209 SER A N 1
ATOM 1560 C CA . SER A 1 209 ? -25.931 -38.997 -43.835 1.00 44.31 209 SER A CA 1
ATOM 1561 C C . SER A 1 209 ? -24.866 -39.982 -44.342 1.00 44.31 209 SER A C 1
ATOM 1563 O O . SER A 1 209 ? -25.050 -40.629 -45.370 1.00 44.31 209 SER A O 1
ATOM 1565 N N . SER A 1 210 ? -23.898 -40.203 -43.446 1.00 49.69 210 SER A N 1
ATOM 1566 C CA . SER A 1 210 ? -23.179 -41.453 -43.150 1.00 49.69 210 SER A CA 1
ATOM 1567 C C . SER A 1 210 ? -21.821 -41.745 -43.795 1.00 49.69 210 SER A C 1
ATOM 1569 O O . SER A 1 210 ? -21.690 -41.794 -45.014 1.00 49.69 210 SER A O 1
ATOM 1571 N N . LEU A 1 211 ? -20.943 -42.146 -42.856 1.00 48.69 211 LEU A N 1
ATOM 1572 C CA . LEU A 1 211 ? -19.679 -42.896 -42.908 1.00 48.69 211 LEU A CA 1
ATOM 1573 C C . LEU A 1 211 ? -18.405 -42.077 -43.130 1.00 48.69 211 LEU A C 1
ATOM 1575 O O . LEU A 1 211 ? -18.143 -41.638 -44.266 1.00 48.69 211 LEU A O 1
#

pLDDT: mean 71.08, std 22.83, range [31.91, 97.25]